Protein AF-A0A1E1LP23-F1 (afdb_monomer_lite)

Radius of gyration: 20.56 Å; chains: 1; bounding box: 42×50×47 Å

Organism: NCBI:txid2792576

Structure (mmCIF, N/CA/C/O backbone):
data_AF-A0A1E1LP23-F1
#
_entry.id   AF-A0A1E1LP23-F1
#
loop_
_atom_site.group_PDB
_atom_site.id
_atom_site.type_symbol
_atom_site.label_atom_id
_atom_site.label_alt_id
_atom_site.label_comp_id
_atom_site.label_asym_id
_atom_site.label_entity_id
_atom_site.label_seq_id
_atom_site.pdbx_PDB_ins_code
_atom_site.Cartn_x
_atom_site.Cartn_y
_atom_site.Cartn_z
_atom_site.occupancy
_atom_site.B_iso_or_equiv
_atom_site.auth_seq_id
_atom_site.auth_comp_id
_atom_site.auth_asym_id
_atom_site.auth_atom_id
_atom_site.pdbx_PDB_model_num
ATOM 1 N N . MET A 1 1 ? 15.300 3.123 4.402 1.00 28.33 1 MET A N 1
ATOM 2 C CA . MET A 1 1 ? 14.691 3.896 5.513 1.00 28.33 1 MET A CA 1
ATOM 3 C C . MET A 1 1 ? 15.445 5.211 5.787 1.00 28.33 1 MET A C 1
ATOM 5 O O . MET A 1 1 ? 15.615 5.580 6.936 1.00 28.33 1 MET A O 1
ATOM 9 N N . ILE A 1 2 ? 15.914 5.925 4.751 1.00 24.44 2 ILE A N 1
ATOM 10 C CA . ILE A 1 2 ? 16.683 7.186 4.905 1.00 24.44 2 ILE A CA 1
ATOM 11 C C . ILE A 1 2 ? 15.986 8.367 4.190 1.00 24.44 2 ILE A C 1
ATOM 13 O O . ILE A 1 2 ? 16.199 9.522 4.535 1.00 24.44 2 ILE A O 1
ATOM 17 N N . LEU A 1 3 ? 15.069 8.105 3.249 1.00 29.06 3 LEU A N 1
ATOM 18 C CA . LEU A 1 3 ? 14.470 9.146 2.398 1.00 29.06 3 LEU A CA 1
ATOM 19 C C . LEU A 1 3 ? 13.234 9.853 2.981 1.00 29.06 3 LEU A C 1
ATOM 21 O O . LEU A 1 3 ? 12.882 10.930 2.508 1.00 29.06 3 LEU A O 1
ATOM 25 N N . LEU A 1 4 ? 12.600 9.308 4.026 1.00 35.47 4 LEU A N 1
ATOM 26 C CA . LEU A 1 4 ? 11.391 9.906 4.618 1.00 35.47 4 LEU A CA 1
ATOM 27 C C . LEU A 1 4 ? 11.679 11.107 5.530 1.00 35.47 4 LEU A C 1
ATOM 29 O O . LEU A 1 4 ? 10.759 11.837 5.891 1.00 35.47 4 LEU A O 1
ATOM 33 N N . GLU A 1 5 ? 12.937 11.350 5.906 1.00 32.62 5 GLU A N 1
ATOM 34 C CA . GLU A 1 5 ? 13.259 12.492 6.764 1.00 32.62 5 GLU A CA 1
ATOM 35 C C . GLU A 1 5 ? 13.318 13.823 6.006 1.00 32.62 5 GLU A C 1
ATOM 37 O O . GLU A 1 5 ? 13.177 14.862 6.648 1.00 32.62 5 GLU A O 1
ATOM 42 N N . LYS A 1 6 ? 13.421 13.834 4.667 1.00 36.19 6 LYS A N 1
ATOM 43 C CA . LYS A 1 6 ? 13.663 15.063 3.879 1.00 36.19 6 LYS A CA 1
ATOM 44 C C . LYS A 1 6 ? 12.614 15.418 2.815 1.00 36.19 6 LYS A C 1
ATOM 46 O O . LYS A 1 6 ? 12.788 16.420 2.134 1.00 36.19 6 LYS A O 1
ATOM 51 N N . SER A 1 7 ? 11.533 14.660 2.665 1.00 37.75 7 SER A N 1
ATOM 52 C CA . SER A 1 7 ? 10.574 14.864 1.566 1.00 37.75 7 SER A CA 1
ATOM 53 C C . SER A 1 7 ? 9.356 15.706 1.989 1.00 37.75 7 SER A C 1
ATOM 55 O O . SER A 1 7 ? 8.692 15.417 2.986 1.00 37.75 7 SER A O 1
ATOM 57 N N . PHE A 1 8 ? 9.073 16.759 1.212 1.00 47.84 8 PHE A N 1
ATOM 58 C CA . PHE A 1 8 ? 7.970 17.736 1.313 1.00 47.84 8 PHE A CA 1
ATOM 59 C C . PHE A 1 8 ? 6.595 17.143 0.940 1.00 47.84 8 PHE A C 1
ATOM 61 O O . PHE A 1 8 ? 5.793 17.757 0.249 1.00 47.84 8 PHE A O 1
ATOM 68 N N . LEU A 1 9 ? 6.338 15.906 1.351 1.00 51.88 9 LEU A N 1
ATOM 69 C CA . LEU A 1 9 ? 5.524 14.957 0.589 1.00 51.88 9 LEU A CA 1
ATOM 70 C C . LEU A 1 9 ? 4.027 15.290 0.437 1.00 51.88 9 LEU A C 1
ATOM 72 O O . LEU A 1 9 ? 3.366 14.625 -0.351 1.00 51.88 9 LEU A O 1
ATOM 76 N N . TYR A 1 10 ? 3.477 16.272 1.161 1.00 53.22 10 TYR A N 1
ATOM 77 C CA . TYR A 1 10 ? 2.016 16.421 1.243 1.00 53.22 10 TYR A CA 1
ATOM 78 C C . TYR A 1 10 ? 1.450 17.828 1.079 1.00 53.22 10 TYR A C 1
ATOM 80 O O . TYR A 1 10 ? 0.277 17.933 0.743 1.00 53.22 10 TYR A O 1
ATOM 88 N N . PHE A 1 11 ? 2.234 18.890 1.267 1.00 56.94 11 PHE A N 1
ATOM 89 C CA . PHE A 1 11 ? 1.707 20.252 1.172 1.00 56.94 11 PHE A CA 1
ATOM 90 C C . PHE A 1 11 ? 2.713 21.159 0.476 1.00 56.94 11 PHE A C 1
ATOM 92 O O . PHE A 1 11 ? 3.811 21.374 0.992 1.00 56.94 11 PHE A O 1
ATOM 99 N N . CYS A 1 12 ? 2.336 21.682 -0.692 1.00 58.44 12 CYS A N 1
ATOM 100 C CA . CYS A 1 12 ? 3.161 22.604 -1.476 1.00 58.44 12 CYS A CA 1
ATOM 101 C C . CYS A 1 12 ? 3.456 23.915 -0.726 1.00 58.44 12 CYS A C 1
ATOM 103 O O . CYS A 1 12 ? 4.483 24.543 -0.970 1.00 58.44 12 CYS A O 1
ATOM 105 N N . ASP A 1 13 ? 2.575 24.297 0.194 1.00 64.56 13 ASP A N 1
ATOM 106 C CA . ASP A 1 13 ? 2.642 25.479 1.055 1.00 64.56 13 ASP A CA 1
ATOM 107 C C . ASP A 1 13 ? 2.872 25.123 2.539 1.00 64.56 13 ASP A C 1
ATOM 109 O O . ASP A 1 13 ? 2.912 25.997 3.399 1.00 64.56 13 ASP A O 1
ATOM 113 N N . GLY A 1 14 ? 3.023 23.837 2.872 1.00 65.62 14 GLY A N 1
ATOM 114 C CA . GLY A 1 14 ? 3.100 23.404 4.266 1.00 65.62 14 GLY A CA 1
ATOM 115 C C . GLY A 1 14 ? 1.773 23.493 5.032 1.00 65.62 14 GLY A C 1
ATOM 116 O O . GLY A 1 14 ? 1.833 23.626 6.249 1.00 65.62 14 GLY A O 1
ATOM 117 N N . ALA A 1 15 ? 0.622 23.377 4.358 1.00 70.62 15 ALA A N 1
ATOM 118 C CA . ALA A 1 15 ? -0.742 23.411 4.901 1.00 70.62 15 ALA A CA 1
ATOM 119 C C . ALA A 1 15 ? -1.157 24.774 5.479 1.00 70.62 15 ALA A C 1
ATOM 121 O O . ALA A 1 15 ? -1.976 24.850 6.400 1.00 70.62 15 ALA A O 1
ATOM 122 N N . GLU A 1 16 ? -0.543 25.852 4.991 1.00 72.88 16 GLU A N 1
ATOM 123 C CA . GLU A 1 16 ? -0.810 27.213 5.450 1.00 72.88 16 GLU A CA 1
ATOM 124 C C . GLU A 1 16 ? -2.227 27.651 5.056 1.00 72.88 16 GLU A C 1
ATOM 126 O O . GLU A 1 16 ? -2.948 28.220 5.882 1.00 72.88 16 GLU A O 1
ATOM 131 N N . GLU A 1 17 ? -2.666 27.321 3.839 1.00 76.56 17 GLU A N 1
ATOM 132 C CA . GLU A 1 17 ? -4.029 27.579 3.372 1.00 76.56 17 GLU A CA 1
ATOM 133 C C . GLU A 1 17 ? -5.071 26.821 4.207 1.00 76.56 17 GLU A C 1
ATOM 135 O O . GLU A 1 17 ? -6.074 27.406 4.635 1.00 76.56 17 GLU A O 1
ATOM 140 N N . GLU A 1 18 ? -4.829 25.544 4.516 1.00 75.06 18 GLU A N 1
ATOM 141 C CA . GLU A 1 18 ? -5.717 24.750 5.363 1.00 75.06 18 GLU A CA 1
ATOM 142 C C . GLU A 1 18 ? -5.750 25.260 6.811 1.00 75.06 18 GLU A C 1
ATOM 144 O O . GLU A 1 18 ? -6.832 25.334 7.405 1.00 75.06 18 GLU A O 1
ATOM 149 N N . GLU A 1 19 ? -4.608 25.659 7.390 1.00 76.19 19 GLU A N 1
ATOM 150 C CA . GLU A 1 19 ? -4.549 26.298 8.716 1.00 76.19 19 GLU A CA 1
ATOM 151 C C . GLU A 1 19 ? -5.361 27.610 8.733 1.00 76.19 19 GLU A C 1
ATOM 153 O O . GLU A 1 19 ? -6.141 27.852 9.666 1.00 76.19 19 GLU A O 1
ATOM 158 N N . ALA A 1 20 ? -5.238 28.438 7.691 1.00 79.44 20 ALA A N 1
ATOM 159 C CA . ALA A 1 20 ? -5.971 29.695 7.560 1.00 79.44 20 ALA A CA 1
ATOM 160 C C . ALA A 1 20 ? -7.487 29.477 7.418 1.00 79.44 20 ALA A C 1
ATOM 162 O O . ALA A 1 20 ? -8.270 30.089 8.152 1.00 79.44 20 ALA A O 1
ATOM 163 N N . ALA A 1 21 ? -7.921 28.569 6.540 1.00 79.50 21 ALA A N 1
ATOM 164 C CA . ALA A 1 21 ? -9.338 28.254 6.338 1.00 79.50 21 ALA A CA 1
ATOM 165 C C . ALA A 1 21 ? -9.994 27.689 7.611 1.00 79.50 21 ALA A C 1
ATOM 167 O O . ALA A 1 21 ? -11.122 28.047 7.970 1.00 79.50 21 ALA A O 1
ATOM 168 N N . THR A 1 22 ? -9.262 26.847 8.341 1.00 79.62 22 THR A N 1
ATOM 169 C CA . THR A 1 22 ? -9.705 26.277 9.618 1.00 79.62 22 THR A CA 1
ATOM 170 C C . THR A 1 22 ? -9.856 27.364 10.691 1.00 79.62 22 THR A C 1
ATOM 172 O O . THR A 1 22 ? -10.827 27.384 11.447 1.00 79.62 22 THR A O 1
ATOM 175 N N . THR A 1 23 ? -8.935 28.332 10.716 1.00 81.69 23 THR A N 1
ATOM 176 C CA . THR A 1 23 ? -8.989 29.477 11.637 1.00 81.69 23 THR A CA 1
ATOM 177 C C . THR A 1 23 ? -10.197 30.376 11.355 1.00 81.69 23 THR A C 1
ATOM 179 O O . THR A 1 23 ? -10.861 30.820 12.290 1.00 81.69 23 THR A O 1
ATOM 182 N N . VAL A 1 24 ? -10.523 30.613 10.079 1.00 86.56 24 VAL A N 1
ATOM 183 C CA . VAL A 1 24 ? -11.685 31.426 9.674 1.00 86.56 24 VAL A CA 1
ATOM 184 C C . VAL A 1 24 ? -13.008 30.731 10.006 1.00 86.56 24 VAL A C 1
ATOM 186 O O . VAL A 1 24 ? -13.945 31.379 10.471 1.00 86.56 24 VAL A O 1
ATOM 189 N N . SER A 1 25 ? -13.095 29.420 9.785 1.00 85.81 25 SER A N 1
ATOM 190 C CA . SER A 1 25 ? -14.323 28.640 10.004 1.00 85.81 25 SER A CA 1
ATOM 191 C C . SER A 1 25 ? -14.575 28.263 11.468 1.00 85.81 25 SER A C 1
ATOM 193 O O . SER A 1 25 ? -15.705 27.933 11.820 1.00 85.81 25 SER A O 1
ATOM 195 N N . SER A 1 26 ? -13.558 28.336 12.338 1.00 85.00 26 SER A N 1
ATOM 196 C CA . SER A 1 26 ? -13.598 27.830 13.724 1.00 85.00 26 SER A CA 1
ATOM 197 C C . SER A 1 26 ? -13.876 26.322 13.846 1.00 85.00 26 SER A C 1
ATOM 199 O O . SER A 1 26 ? -14.168 25.831 14.939 1.00 85.00 26 SER A O 1
ATOM 201 N N . GLU A 1 27 ? -13.776 25.566 12.752 1.00 83.69 27 GLU A N 1
ATOM 202 C CA . GLU A 1 27 ? -13.881 24.108 12.779 1.00 83.69 27 GLU A CA 1
ATOM 203 C C . GLU A 1 27 ? -12.541 23.490 13.207 1.00 83.69 27 GLU A C 1
ATOM 205 O O . GLU A 1 27 ? -11.489 24.033 12.902 1.00 83.69 27 GLU A O 1
ATOM 210 N N . PRO A 1 28 ? -12.503 22.369 13.943 1.00 79.25 28 PRO A N 1
ATOM 211 C CA . PRO A 1 28 ? -11.238 21.721 14.273 1.00 79.25 28 PRO A CA 1
ATOM 212 C C . PRO A 1 28 ? -10.698 20.900 13.091 1.00 79.25 28 PRO A C 1
ATOM 214 O O . PRO A 1 28 ? -11.440 20.145 12.463 1.00 79.25 28 PRO A O 1
ATOM 217 N N . LEU A 1 29 ? -9.374 20.921 12.879 1.00 74.50 29 LEU A N 1
ATOM 218 C CA . LEU A 1 29 ? -8.717 19.968 11.973 1.00 74.50 29 LEU A CA 1
ATOM 219 C C . LEU A 1 29 ? -9.062 18.524 12.361 1.00 74.50 29 LEU A C 1
ATOM 221 O O . LEU A 1 29 ? -8.994 18.148 13.544 1.00 74.50 29 LEU A O 1
ATOM 225 N N . ARG A 1 30 ? -9.362 17.696 11.355 1.00 76.00 30 ARG A N 1
ATOM 226 C CA . ARG A 1 30 ? -9.609 16.266 11.559 1.00 76.00 30 ARG A CA 1
ATOM 227 C C . ARG A 1 30 ? -8.371 15.555 12.097 1.00 76.00 30 ARG A C 1
ATOM 229 O O . ARG A 1 30 ? -7.231 15.938 11.835 1.00 76.00 30 ARG A O 1
ATOM 236 N N . THR A 1 31 ? -8.602 14.481 12.846 1.00 75.81 31 THR A N 1
ATOM 237 C CA . THR A 1 31 ? -7.547 13.706 13.516 1.00 75.81 31 THR A CA 1
ATOM 238 C C . THR A 1 31 ? -6.521 13.133 12.539 1.00 75.81 31 THR A C 1
ATOM 240 O O . THR A 1 31 ? -5.334 13.106 12.859 1.00 75.81 31 THR A O 1
ATOM 243 N N . SER A 1 32 ? -6.960 12.698 11.355 1.00 69.06 32 SER A N 1
ATOM 244 C CA . SER A 1 32 ? -6.076 12.222 10.287 1.00 69.06 32 SER A CA 1
ATOM 245 C C . SER A 1 32 ? -5.133 13.323 9.809 1.00 69.06 32 SER A C 1
ATOM 247 O O . SER A 1 32 ? -3.933 13.097 9.739 1.00 69.06 32 SER A O 1
ATOM 249 N N . PHE A 1 33 ? -5.645 14.533 9.580 1.00 70.31 33 PHE A N 1
ATOM 250 C CA . PHE A 1 33 ? -4.853 15.676 9.125 1.00 70.31 33 PHE A CA 1
ATOM 251 C C . PHE A 1 33 ? -3.812 16.106 10.166 1.00 70.31 33 PHE A C 1
ATOM 253 O O . PHE A 1 33 ? -2.653 16.321 9.840 1.00 70.31 33 PHE A O 1
ATOM 260 N N . LYS A 1 34 ? -4.180 16.099 11.455 1.00 73.75 34 LYS A N 1
ATOM 261 C CA . LYS A 1 34 ? -3.240 16.361 12.563 1.00 73.75 34 LYS A CA 1
ATOM 262 C C . LYS A 1 34 ? -2.087 15.355 12.642 1.00 73.75 34 LYS A C 1
ATOM 264 O O . LYS A 1 34 ? -1.046 15.675 13.210 1.00 73.75 34 LYS A O 1
ATOM 269 N N . ALA A 1 35 ? -2.272 14.138 12.127 1.00 72.62 35 ALA A N 1
ATOM 270 C CA . ALA A 1 35 ? -1.224 13.122 12.103 1.00 72.62 35 ALA A CA 1
ATOM 271 C C . ALA A 1 35 ? -0.156 13.382 11.027 1.00 72.62 35 ALA A C 1
ATOM 273 O O . ALA A 1 35 ? 0.931 12.810 11.111 1.00 72.62 35 ALA A O 1
ATOM 274 N N . TYR A 1 36 ? -0.442 14.264 10.065 1.00 67.62 36 TYR A N 1
ATOM 275 C CA . TYR A 1 36 ? 0.507 14.769 9.078 1.00 67.62 36 TYR A CA 1
ATOM 276 C C . TYR A 1 36 ? 0.890 16.199 9.470 1.00 67.62 36 TYR A C 1
ATOM 278 O O . TYR A 1 36 ? 0.324 17.149 8.932 1.00 67.62 36 TYR A O 1
ATOM 286 N N . PRO A 1 37 ? 1.795 16.389 10.452 1.00 57.22 37 PRO A N 1
ATOM 287 C CA . PRO A 1 37 ? 2.122 17.725 10.909 1.00 57.22 37 PRO A CA 1
ATOM 288 C C . PRO A 1 37 ? 2.671 18.551 9.737 1.00 57.22 37 PRO A C 1
ATOM 290 O O . PRO A 1 37 ? 3.580 18.079 9.041 1.00 57.22 37 PRO A O 1
ATOM 293 N N . PRO A 1 38 ? 2.164 19.775 9.530 1.00 55.59 38 PRO A N 1
ATOM 294 C CA . PRO A 1 38 ? 2.735 20.686 8.557 1.00 55.59 38 PRO A CA 1
ATOM 295 C C . PRO A 1 38 ? 4.203 20.931 8.900 1.00 55.59 38 PRO A C 1
ATOM 297 O O . PRO A 1 38 ? 4.551 21.370 10.002 1.00 55.59 38 PRO A O 1
ATOM 300 N N . ARG A 1 39 ? 5.109 20.605 7.975 1.00 52.94 39 ARG A N 1
ATOM 301 C CA . ARG A 1 39 ? 6.528 20.920 8.151 1.00 52.94 39 ARG A CA 1
ATOM 302 C C . ARG A 1 39 ? 6.736 22.393 7.813 1.00 52.94 39 ARG A C 1
ATOM 304 O O . ARG A 1 39 ? 6.979 22.736 6.667 1.00 52.94 39 ARG A O 1
ATOM 311 N N . LYS A 1 40 ? 6.727 23.249 8.841 1.00 50.25 40 LYS A N 1
ATOM 312 C CA . LYS A 1 40 ? 7.073 24.686 8.752 1.00 50.25 40 LYS A CA 1
ATOM 313 C C . LYS A 1 40 ? 8.551 24.968 8.419 1.00 50.25 40 LYS A C 1
ATOM 315 O O . LYS A 1 40 ? 8.983 26.114 8.477 1.00 50.25 40 LYS A O 1
ATOM 320 N N . SER A 1 41 ? 9.362 23.954 8.106 1.00 48.28 41 SER A N 1
ATOM 321 C CA . SER A 1 41 ? 10.789 24.131 7.819 1.00 48.28 41 SER A CA 1
ATOM 322 C C . SER A 1 41 ? 11.060 24.107 6.313 1.00 48.28 41 SER A C 1
ATOM 324 O O . SER A 1 41 ? 10.986 23.048 5.691 1.00 48.28 41 SER A O 1
ATOM 326 N N . ASN A 1 42 ? 11.452 25.277 5.801 1.00 45.41 42 ASN A N 1
ATOM 327 C CA . ASN A 1 42 ? 11.846 25.626 4.430 1.00 45.41 42 ASN A CA 1
ATOM 328 C C . ASN A 1 42 ? 10.697 25.921 3.452 1.00 45.41 42 ASN A C 1
ATOM 330 O O . ASN A 1 42 ? 10.598 25.324 2.385 1.00 45.41 42 ASN A O 1
ATOM 334 N N . THR A 1 43 ? 9.928 26.968 3.756 1.00 45.44 43 THR A N 1
ATOM 335 C CA . THR A 1 43 ? 9.084 27.743 2.819 1.00 45.44 43 THR A CA 1
ATOM 336 C C . THR A 1 43 ? 9.874 28.462 1.708 1.00 45.44 43 THR A C 1
ATOM 338 O O . THR A 1 43 ? 9.393 29.425 1.120 1.00 45.44 43 THR A O 1
ATOM 341 N N . SER A 1 44 ? 11.097 28.035 1.380 1.00 44.12 44 SER A N 1
ATOM 342 C CA . SER A 1 44 ? 11.901 28.696 0.346 1.00 44.12 44 SER A CA 1
ATOM 343 C C . SER A 1 44 ? 11.470 28.360 -1.084 1.00 44.12 44 SER A C 1
ATOM 345 O O . SER A 1 44 ? 11.907 29.052 -1.992 1.00 44.12 44 SER A O 1
ATOM 347 N N . ASN A 1 45 ? 10.598 27.364 -1.290 1.00 45.72 45 ASN A N 1
ATOM 348 C CA . ASN A 1 45 ? 10.077 26.988 -2.608 1.00 45.72 45 ASN A CA 1
ATOM 349 C C . ASN A 1 45 ? 8.557 26.752 -2.562 1.00 45.72 45 ASN A C 1
ATOM 351 O O . ASN A 1 45 ? 8.095 25.673 -2.928 1.00 45.72 45 ASN A O 1
ATOM 355 N N . ILE A 1 46 ? 7.763 27.736 -2.119 1.00 45.41 46 ILE A N 1
ATOM 356 C CA . ILE A 1 46 ? 6.347 27.746 -2.520 1.00 45.41 46 ILE A CA 1
ATOM 357 C C . ILE A 1 46 ? 6.367 27.765 -4.049 1.00 45.41 46 ILE A C 1
ATOM 359 O O . ILE A 1 46 ? 6.858 28.726 -4.647 1.00 45.41 46 ILE A O 1
ATOM 363 N N . ILE A 1 47 ? 5.904 26.685 -4.681 1.00 47.59 47 ILE A N 1
ATOM 364 C CA . ILE A 1 47 ? 5.739 26.637 -6.132 1.00 47.59 47 ILE A CA 1
ATOM 365 C C . ILE A 1 47 ? 4.619 27.626 -6.451 1.00 47.59 47 ILE A C 1
ATOM 367 O O . ILE A 1 47 ? 3.439 27.287 -6.426 1.00 47.59 47 ILE A O 1
ATOM 371 N N . GLN A 1 48 ? 4.981 28.883 -6.699 1.00 45.94 48 GLN A N 1
ATOM 372 C CA . GLN A 1 48 ? 4.057 29.838 -7.283 1.00 45.94 48 GLN A CA 1
ATOM 373 C C . GLN A 1 48 ? 3.774 29.350 -8.699 1.00 45.94 48 GLN A C 1
ATOM 375 O O . GLN A 1 48 ? 4.636 29.437 -9.573 1.00 45.94 48 GLN A O 1
ATOM 380 N N . PHE A 1 49 ? 2.580 28.803 -8.922 1.00 45.50 49 PHE A N 1
ATOM 381 C CA . PHE A 1 49 ? 2.103 28.554 -10.274 1.00 45.50 49 PHE A CA 1
ATOM 382 C C . PHE A 1 49 ? 2.061 29.903 -11.002 1.00 45.50 49 PHE A C 1
ATOM 384 O O . PHE A 1 49 ? 1.316 30.794 -10.577 1.00 45.50 49 PHE A O 1
ATOM 391 N N . PRO A 1 50 ? 2.859 30.110 -12.065 1.00 43.91 50 PRO A N 1
ATOM 392 C CA . PRO A 1 50 ? 2.744 31.333 -12.834 1.00 43.91 50 PRO A CA 1
ATOM 393 C C . PRO A 1 50 ? 1.339 31.387 -13.460 1.00 43.91 50 PRO A C 1
ATOM 395 O O . PRO A 1 50 ? 0.810 30.350 -13.874 1.00 43.91 50 PRO A O 1
ATOM 398 N N . PRO A 1 51 ? 0.707 32.571 -13.543 1.00 46.94 51 PRO A N 1
ATOM 399 C CA . PRO A 1 51 ? -0.559 32.717 -14.251 1.00 46.94 51 PRO A CA 1
ATOM 400 C C . PRO A 1 51 ? -0.400 32.227 -15.699 1.00 46.94 51 PRO A C 1
ATOM 402 O O . PRO A 1 51 ? 0.619 32.506 -16.331 1.00 46.94 51 PRO A O 1
ATOM 405 N N . LEU A 1 52 ? -1.395 31.459 -16.170 1.00 45.81 52 LEU A N 1
ATOM 406 C CA . LEU A 1 52 ? -1.505 30.806 -17.487 1.00 45.81 52 LEU A CA 1
ATOM 407 C C . LEU A 1 52 ? -0.464 31.260 -18.531 1.00 45.81 52 LEU A C 1
ATOM 409 O O . LEU A 1 52 ? -0.603 32.327 -19.127 1.00 45.81 52 LEU A O 1
ATOM 413 N N . GLY A 1 53 ? 0.536 30.414 -18.802 1.00 49.12 53 GLY A N 1
ATOM 414 C CA . GLY A 1 53 ? 1.442 30.592 -19.947 1.00 49.12 53 GLY A CA 1
ATOM 415 C C . GLY A 1 53 ? 2.900 30.193 -19.720 1.00 49.12 53 GLY A C 1
ATOM 416 O O . GLY A 1 53 ? 3.623 29.996 -20.692 1.00 49.12 53 GLY A O 1
ATOM 417 N N . GLY A 1 54 ? 3.340 30.033 -18.472 1.00 42.38 54 GLY A N 1
ATOM 418 C CA . GLY A 1 54 ? 4.632 29.423 -18.159 1.00 42.38 54 GLY A CA 1
ATOM 419 C C . GLY A 1 54 ? 4.430 27.966 -17.773 1.00 42.38 54 GLY A C 1
ATOM 420 O O . GLY A 1 54 ? 3.732 27.704 -16.800 1.00 42.38 54 GLY A O 1
ATOM 421 N N . LEU A 1 55 ? 5.030 27.019 -18.498 1.00 40.62 55 LEU A N 1
ATOM 422 C CA . LEU A 1 55 ? 5.283 25.700 -17.917 1.00 40.62 55 LEU A CA 1
ATOM 423 C C . LEU A 1 55 ? 6.209 25.956 -16.728 1.00 40.62 55 LEU A C 1
ATOM 425 O O . LEU A 1 55 ? 7.312 26.469 -16.946 1.00 40.62 55 LEU A O 1
ATOM 429 N N . PRO A 1 56 ? 5.793 25.699 -15.479 1.00 45.31 56 PRO A N 1
ATOM 430 C CA . PRO A 1 56 ? 6.756 25.749 -14.409 1.00 45.31 56 PRO A CA 1
ATOM 431 C C . PRO A 1 56 ? 7.771 24.649 -14.730 1.00 45.31 56 PRO A C 1
ATOM 433 O O . PRO A 1 56 ? 7.410 23.478 -14.851 1.00 45.31 56 PRO A O 1
ATOM 436 N N . ASN A 1 57 ? 9.038 25.032 -14.899 1.00 40.06 57 ASN A N 1
ATOM 437 C CA . ASN A 1 57 ? 10.150 24.107 -14.731 1.00 40.06 57 ASN A CA 1
ATOM 438 C C . ASN A 1 57 ? 10.151 23.731 -13.247 1.00 40.06 57 ASN A C 1
ATOM 440 O O . ASN A 1 57 ? 10.967 24.213 -12.465 1.00 40.06 57 ASN A O 1
ATOM 444 N N . VAL A 1 58 ? 9.160 22.939 -12.836 1.00 43.72 58 VAL A N 1
ATOM 445 C CA . VAL A 1 58 ? 9.225 22.200 -11.593 1.00 43.72 58 VAL A CA 1
ATOM 446 C C . VAL A 1 58 ? 10.259 21.135 -11.892 1.00 43.72 58 VAL A C 1
ATOM 448 O O . VAL A 1 58 ? 9.943 20.044 -12.356 1.00 43.72 58 VAL A O 1
ATOM 451 N N . GLU A 1 59 ? 11.525 21.475 -11.674 1.00 41.12 59 GLU A N 1
ATOM 452 C CA . GLU A 1 59 ? 12.447 20.469 -11.186 1.00 41.12 59 GLU A CA 1
ATOM 453 C C . GLU A 1 59 ? 11.788 19.951 -9.909 1.00 41.12 59 GLU A C 1
ATOM 455 O O . GLU A 1 59 ? 11.850 20.577 -8.848 1.00 41.12 59 GLU A O 1
ATOM 460 N N . THR A 1 60 ? 11.027 18.860 -10.029 1.00 42.59 60 THR A N 1
ATOM 461 C CA . THR A 1 60 ? 10.645 18.062 -8.877 1.00 42.59 60 THR A CA 1
ATOM 462 C C . THR A 1 60 ? 11.955 17.802 -8.160 1.00 42.59 60 THR A C 1
ATOM 464 O O . THR A 1 60 ? 12.826 17.120 -8.678 1.00 42.59 60 THR A O 1
ATOM 467 N N . SER A 1 61 ? 12.137 18.434 -7.004 1.00 39.75 61 SER A N 1
ATOM 468 C CA . SER A 1 61 ? 13.356 18.319 -6.191 1.00 39.75 61 SER A CA 1
ATOM 469 C C . SER A 1 61 ? 13.631 16.886 -5.719 1.00 39.75 61 SER A C 1
ATOM 471 O O . SER A 1 61 ? 14.678 16.610 -5.138 1.00 39.75 61 SER A O 1
ATOM 473 N N . ALA A 1 62 ? 12.709 15.959 -5.983 1.00 46.06 62 ALA A N 1
ATOM 474 C CA . ALA A 1 62 ? 13.057 14.569 -6.174 1.00 46.06 62 ALA A CA 1
ATOM 475 C C . ALA A 1 62 ? 13.769 14.448 -7.527 1.00 46.06 62 ALA A C 1
ATOM 477 O O . ALA A 1 62 ? 13.111 14.303 -8.560 1.00 46.06 62 ALA A O 1
ATOM 478 N N . GLU A 1 63 ? 15.110 14.491 -7.520 1.00 46.53 63 GLU A N 1
ATOM 479 C CA . GLU A 1 63 ? 15.869 13.816 -8.578 1.00 46.53 63 GLU A CA 1
ATOM 480 C C . GLU A 1 63 ? 15.141 12.495 -8.856 1.00 46.53 63 GLU A C 1
ATOM 482 O O . GLU A 1 63 ? 14.840 11.790 -7.881 1.00 46.53 63 GLU A O 1
ATOM 487 N N . PRO A 1 64 ? 14.740 12.215 -10.113 1.00 50.72 64 PRO A N 1
ATOM 488 C CA . PRO A 1 64 ? 13.927 11.048 -10.416 1.00 50.72 64 PRO A CA 1
ATOM 489 C C . PRO A 1 64 ? 14.608 9.867 -9.751 1.00 50.72 64 PRO A C 1
ATOM 491 O O . PRO A 1 64 ? 15.792 9.643 -10.015 1.00 50.72 64 PRO A O 1
ATOM 494 N N . ILE A 1 65 ? 13.908 9.208 -8.817 1.00 55.28 65 ILE A N 1
ATOM 495 C CA . ILE A 1 65 ? 14.482 8.086 -8.080 1.00 55.28 65 ILE A CA 1
ATOM 496 C C . ILE A 1 65 ? 15.157 7.198 -9.108 1.00 55.28 65 ILE A C 1
ATOM 498 O O . ILE A 1 65 ? 14.543 6.833 -10.116 1.00 55.28 65 ILE A O 1
ATOM 502 N N . ASN A 1 66 ? 16.464 7.024 -8.897 1.00 60.97 66 ASN A N 1
ATOM 503 C CA . ASN A 1 66 ? 17.371 6.645 -9.955 1.00 60.97 66 ASN A CA 1
ATOM 504 C C . ASN A 1 66 ? 16.847 5.370 -10.623 1.00 60.97 66 ASN A C 1
ATOM 506 O O . ASN A 1 66 ? 16.766 4.317 -9.992 1.00 60.97 66 ASN A O 1
ATOM 510 N N . ASN A 1 67 ? 16.474 5.482 -11.898 1.00 71.12 67 ASN A N 1
ATOM 511 C CA . ASN A 1 67 ? 16.017 4.353 -12.701 1.00 71.12 67 ASN A CA 1
ATOM 512 C C . ASN A 1 67 ? 17.084 3.245 -12.786 1.00 71.12 67 ASN A C 1
ATOM 514 O O . ASN A 1 67 ? 16.754 2.115 -13.143 1.00 71.12 67 ASN A O 1
ATOM 518 N N . ASP A 1 68 ? 18.334 3.543 -12.422 1.00 79.50 68 ASP A N 1
ATOM 519 C CA . ASP A 1 68 ? 19.399 2.557 -12.275 1.00 79.50 68 ASP A CA 1
ATOM 520 C C . ASP A 1 68 ? 19.079 1.490 -11.225 1.00 79.50 68 ASP A C 1
ATOM 522 O O . ASP A 1 68 ? 19.502 0.355 -11.406 1.00 79.50 68 ASP A O 1
ATOM 526 N N . ILE A 1 69 ? 18.271 1.784 -10.196 1.00 84.12 69 ILE A N 1
ATOM 527 C CA . ILE A 1 69 ? 17.872 0.781 -9.189 1.00 84.12 69 ILE A CA 1
ATOM 528 C C . ILE A 1 69 ? 17.161 -0.403 -9.855 1.00 84.12 69 ILE A C 1
ATOM 530 O O . ILE A 1 69 ? 17.341 -1.544 -9.440 1.00 84.12 69 ILE A O 1
ATOM 534 N N . TRP A 1 70 ? 16.384 -0.158 -10.915 1.00 88.56 70 TRP A N 1
ATOM 535 C CA . TRP A 1 70 ? 15.793 -1.240 -11.699 1.00 88.56 70 TRP A CA 1
ATOM 536 C C . TRP A 1 70 ? 16.881 -2.020 -12.426 1.00 88.56 70 TRP A C 1
ATOM 538 O O . TRP A 1 70 ? 16.920 -3.239 -12.324 1.00 88.56 70 TRP A O 1
ATOM 548 N N . ASN A 1 71 ? 17.811 -1.335 -13.090 1.00 89.62 71 ASN A N 1
ATOM 549 C CA . ASN A 1 71 ? 18.909 -1.976 -13.813 1.00 89.62 71 ASN A CA 1
ATOM 550 C C . ASN A 1 71 ? 19.810 -2.823 -12.884 1.00 89.62 71 ASN A C 1
ATOM 552 O O . ASN A 1 71 ? 20.309 -3.861 -13.306 1.00 89.62 71 ASN A O 1
ATOM 556 N N . GLU A 1 72 ? 19.966 -2.444 -11.611 1.00 90.00 72 GLU A N 1
ATOM 557 C CA . GLU A 1 72 ? 20.681 -3.231 -10.591 1.00 90.00 72 GLU A CA 1
ATOM 558 C C . GLU A 1 72 ? 20.020 -4.586 -10.290 1.00 90.00 72 GLU A C 1
ATOM 560 O O . GLU A 1 72 ? 20.680 -5.493 -9.783 1.00 90.00 72 GLU A O 1
ATOM 565 N N . THR A 1 73 ? 18.733 -4.751 -10.611 1.00 90.06 73 THR A N 1
ATOM 566 C CA . THR A 1 73 ? 18.028 -6.034 -10.454 1.00 90.06 73 THR A CA 1
ATOM 567 C C . THR A 1 73 ? 18.320 -7.035 -11.571 1.00 90.06 73 THR A C 1
ATOM 569 O O . THR A 1 73 ? 17.922 -8.194 -11.459 1.00 90.06 73 THR A O 1
ATOM 572 N N . ALA A 1 74 ? 19.012 -6.613 -12.634 1.00 91.75 74 ALA A N 1
ATOM 573 C CA . ALA A 1 74 ? 19.367 -7.478 -13.749 1.00 91.75 74 ALA A CA 1
ATOM 574 C C . ALA A 1 74 ? 20.225 -8.664 -13.294 1.00 91.75 74 ALA A C 1
ATOM 576 O O . ALA A 1 74 ? 21.178 -8.513 -12.527 1.00 91.75 74 ALA A O 1
ATOM 577 N N . THR A 1 75 ? 19.938 -9.855 -13.815 1.00 92.94 75 THR A N 1
ATOM 578 C CA . THR A 1 75 ? 20.722 -11.056 -13.480 1.00 92.94 75 THR A CA 1
ATOM 579 C C . THR A 1 75 ? 21.921 -11.254 -14.399 1.00 92.94 75 THR A C 1
ATOM 581 O O . THR A 1 75 ? 22.863 -11.966 -14.052 1.00 92.94 75 THR A O 1
ATOM 584 N N . SER A 1 76 ? 21.865 -10.687 -15.602 1.00 90.50 76 SER A N 1
ATOM 585 C CA . SER A 1 76 ? 22.890 -10.828 -16.632 1.00 90.50 76 SER A CA 1
ATOM 586 C C . SER A 1 76 ? 22.954 -9.587 -17.515 1.00 90.50 76 SER A C 1
ATOM 588 O O . SER A 1 76 ? 22.050 -8.753 -17.527 1.00 90.50 76 SER A O 1
ATOM 590 N N . VAL A 1 77 ? 24.060 -9.472 -18.246 1.00 90.19 77 VAL A N 1
ATOM 591 C CA . VAL A 1 77 ? 24.237 -8.494 -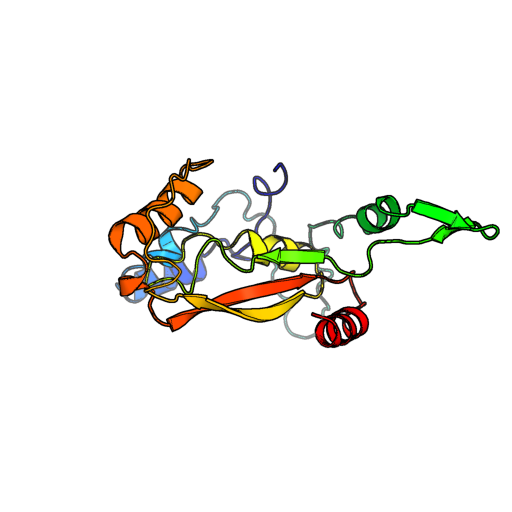19.318 1.00 90.19 77 VAL A CA 1
ATOM 592 C C . VAL A 1 77 ? 24.391 -9.281 -20.612 1.00 90.19 77 VAL A C 1
ATOM 594 O O . VAL A 1 77 ? 25.262 -10.151 -20.708 1.00 90.19 77 VAL A O 1
ATOM 597 N N . GLY A 1 78 ? 23.523 -8.999 -21.577 1.00 88.19 78 GLY A N 1
ATOM 598 C CA . GLY A 1 78 ? 23.504 -9.646 -22.878 1.00 88.19 78 GLY A CA 1
ATOM 599 C C . GLY A 1 78 ? 24.736 -9.305 -23.714 1.00 88.19 78 GLY A C 1
ATOM 600 O O . GLY A 1 78 ? 25.509 -8.390 -23.423 1.00 88.19 78 GLY A O 1
ATOM 601 N N . SER A 1 79 ? 24.925 -10.024 -24.821 1.00 86.38 79 SER A N 1
ATOM 602 C C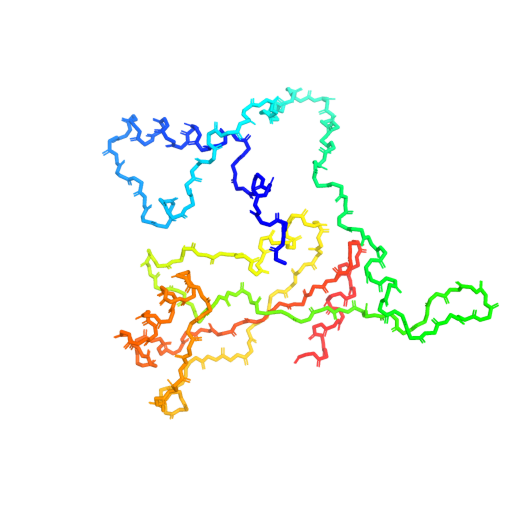A . SER A 1 79 ? 26.075 -9.829 -25.720 1.00 86.38 79 SER A CA 1
ATOM 603 C C . SER A 1 79 ? 26.151 -8.437 -26.362 1.00 86.38 79 SER A C 1
ATOM 605 O O . SER A 1 79 ? 27.201 -8.051 -26.871 1.00 86.38 79 SER A O 1
ATOM 607 N N . ASN A 1 80 ? 25.041 -7.700 -26.373 1.00 88.62 80 ASN A N 1
ATOM 608 C CA . ASN A 1 80 ? 24.928 -6.333 -26.881 1.00 88.62 80 ASN A CA 1
ATOM 609 C C . ASN A 1 80 ? 25.146 -5.257 -25.797 1.00 88.62 80 ASN A C 1
ATOM 611 O O . ASN A 1 80 ? 25.152 -4.076 -26.130 1.00 88.62 80 ASN A O 1
ATOM 615 N N . GLY A 1 81 ? 25.361 -5.654 -24.538 1.00 85.88 81 GLY A N 1
ATOM 616 C CA . GLY A 1 81 ? 25.527 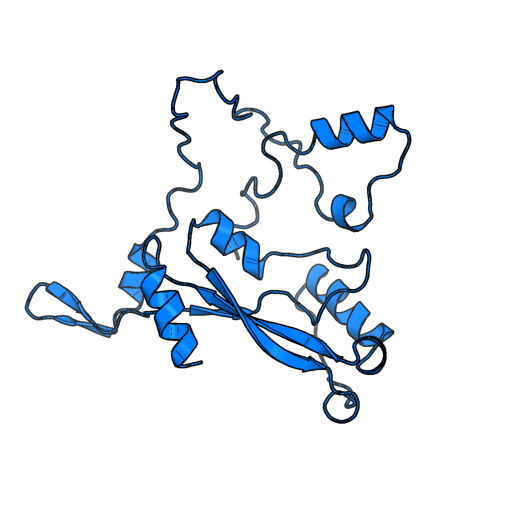-4.741 -23.407 1.00 85.88 81 GLY A CA 1
ATOM 617 C C . GLY A 1 81 ? 24.226 -4.357 -22.698 1.00 85.88 81 GLY A C 1
ATOM 618 O O . GLY A 1 81 ? 24.295 -3.606 -21.727 1.00 85.88 81 GLY A O 1
ATOM 619 N N . ASP A 1 82 ? 23.073 -4.871 -23.136 1.00 88.19 82 ASP A N 1
ATOM 620 C CA . ASP A 1 82 ? 21.793 -4.614 -22.474 1.00 88.19 82 ASP A CA 1
ATOM 621 C C . ASP A 1 82 ? 21.629 -5.488 -21.226 1.00 88.19 82 ASP A C 1
ATOM 623 O O . ASP A 1 82 ? 22.080 -6.634 -21.171 1.00 88.19 82 ASP A O 1
ATOM 627 N N . PHE A 1 83 ? 20.960 -4.947 -20.212 1.00 89.00 83 PHE A N 1
ATOM 628 C CA . PHE A 1 83 ? 20.598 -5.683 -19.006 1.00 89.00 83 PHE A CA 1
ATOM 629 C C . PHE A 1 83 ? 19.466 -6.682 -19.291 1.00 89.00 83 PHE A C 1
ATOM 631 O O . PHE A 1 83 ? 18.465 -6.341 -19.919 1.00 89.00 83 PHE A O 1
ATOM 638 N N . GLU A 1 84 ? 19.600 -7.904 -18.784 1.00 90.94 84 GLU A N 1
ATOM 639 C CA . GLU A 1 84 ? 18.632 -8.990 -18.951 1.00 90.94 84 GLU A CA 1
ATOM 640 C C . GLU A 1 84 ? 18.016 -9.409 -17.605 1.00 90.94 84 GLU A C 1
ATOM 642 O O . GLU A 1 84 ? 18.658 -9.328 -16.553 1.00 90.94 84 GLU A O 1
ATOM 647 N N . ASN A 1 85 ? 16.771 -9.901 -17.652 1.00 89.81 85 ASN A N 1
ATOM 648 C CA . ASN A 1 85 ? 15.971 -10.325 -16.489 1.00 89.81 85 ASN A CA 1
ATOM 649 C C . ASN A 1 85 ? 15.892 -9.258 -15.386 1.00 89.81 85 ASN A C 1
ATOM 651 O O . ASN A 1 85 ? 16.033 -9.547 -14.199 1.00 89.81 85 ASN A O 1
ATOM 655 N N . ILE A 1 86 ? 15.693 -8.013 -15.806 1.00 93.06 86 ILE A N 1
ATOM 656 C CA . ILE A 1 86 ? 15.346 -6.900 -14.926 1.00 93.06 86 ILE A CA 1
ATOM 657 C C . ILE A 1 86 ? 13.959 -7.174 -14.336 1.00 93.06 86 ILE A C 1
ATOM 659 O O . ILE A 1 86 ? 13.097 -7.715 -15.025 1.00 93.06 86 ILE A O 1
ATOM 663 N N . VAL A 1 87 ? 13.722 -6.781 -13.084 1.00 92.12 87 VAL A N 1
ATOM 664 C CA . VAL A 1 87 ? 12.375 -6.796 -12.495 1.00 92.12 87 VAL A CA 1
ATOM 665 C C . VAL A 1 87 ? 11.412 -5.997 -13.380 1.00 92.12 87 VAL A C 1
ATOM 667 O O . VAL A 1 87 ? 11.638 -4.817 -13.630 1.00 92.12 87 VAL A O 1
ATOM 670 N N . ASP A 1 88 ? 10.326 -6.628 -13.831 1.00 91.94 88 ASP A N 1
ATOM 671 C CA . ASP A 1 88 ? 9.301 -5.963 -14.648 1.00 91.94 88 ASP A CA 1
ATOM 672 C C . ASP A 1 88 ? 8.329 -5.131 -13.797 1.00 91.94 88 ASP A C 1
ATOM 674 O O . ASP A 1 88 ? 7.949 -4.025 -14.173 1.00 91.94 88 ASP A O 1
ATOM 678 N N . VAL A 1 89 ? 7.919 -5.665 -12.642 1.00 93.75 89 VAL A N 1
ATOM 679 C CA . VAL A 1 89 ? 6.976 -5.029 -11.711 1.00 93.75 89 VAL A CA 1
ATOM 680 C C . VAL A 1 89 ? 7.310 -5.383 -10.264 1.00 93.75 89 VAL A C 1
ATOM 682 O O . VAL A 1 89 ? 7.773 -6.485 -9.966 1.00 93.75 89 VAL A O 1
ATOM 685 N N . MET A 1 90 ? 7.034 -4.465 -9.338 1.00 93.56 90 MET A N 1
ATOM 686 C CA . MET A 1 90 ? 7.150 -4.702 -7.897 1.00 93.56 90 MET A CA 1
ATOM 687 C C . MET A 1 90 ? 5.772 -4.881 -7.262 1.00 93.56 90 MET A C 1
ATOM 689 O O . MET A 1 90 ? 4.858 -4.105 -7.527 1.00 93.56 90 MET A O 1
ATOM 693 N N . LEU A 1 91 ? 5.643 -5.857 -6.364 1.00 94.38 91 LEU A N 1
ATOM 694 C CA . LEU A 1 91 ? 4.449 -6.058 -5.544 1.00 94.38 91 LEU A CA 1
ATOM 695 C C . LEU A 1 91 ? 4.662 -5.447 -4.154 1.00 94.38 91 LEU A C 1
ATOM 697 O O . LEU A 1 91 ? 5.639 -5.762 -3.473 1.00 94.38 91 LEU A O 1
ATOM 701 N N . SER A 1 92 ? 3.738 -4.597 -3.710 1.00 94.38 92 SER A N 1
ATOM 702 C CA . SER A 1 92 ? 3.799 -3.941 -2.398 1.00 94.38 92 SER A CA 1
ATOM 703 C C . SER A 1 92 ? 2.412 -3.877 -1.751 1.00 94.38 92 SER A C 1
ATOM 705 O O . SER A 1 92 ? 1.412 -3.757 -2.457 1.00 94.38 92 SER A O 1
ATOM 707 N N . PRO A 1 93 ? 2.299 -3.883 -0.410 1.00 93.88 93 PRO A N 1
ATOM 708 C CA . PRO A 1 93 ? 1.058 -3.497 0.259 1.00 93.88 93 PRO A CA 1
ATOM 709 C C . PRO A 1 93 ? 0.641 -2.072 -0.125 1.00 93.88 93 PRO A C 1
ATOM 711 O O . PRO A 1 93 ? 1.501 -1.239 -0.416 1.00 93.88 93 PRO A O 1
ATOM 714 N N . VAL A 1 94 ? -0.661 -1.770 -0.099 1.00 93.19 94 VAL A N 1
ATOM 715 C CA . VAL A 1 94 ? -1.179 -0.396 -0.296 1.00 93.19 94 VAL A CA 1
ATOM 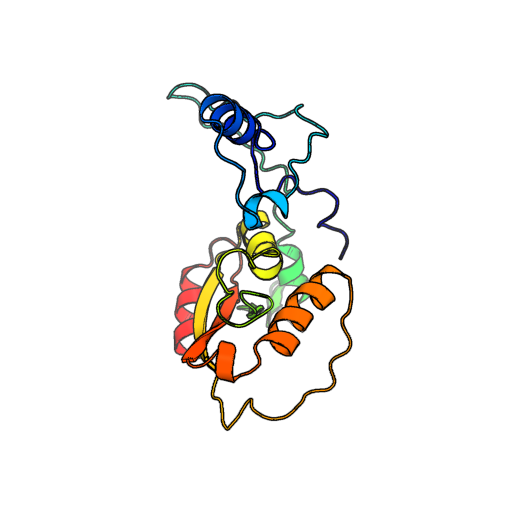716 C C . VAL A 1 94 ? -1.139 0.407 0.998 1.00 93.19 94 VAL A C 1
ATOM 718 O O . VAL A 1 94 ? -0.746 1.570 1.020 1.00 93.19 94 VAL A O 1
ATOM 721 N N . GLY A 1 95 ? -1.530 -0.238 2.093 1.00 90.88 95 GLY A N 1
ATOM 722 C CA . GLY A 1 95 ? -1.619 0.354 3.416 1.00 90.88 95 GLY A CA 1
ATOM 723 C C . GLY A 1 95 ? -1.108 -0.604 4.491 1.00 90.88 95 GLY A C 1
ATOM 724 O O . GLY A 1 95 ? -0.796 -1.759 4.203 1.00 90.88 95 GLY A O 1
ATOM 725 N N . PRO A 1 96 ? -0.981 -0.122 5.735 1.00 90.25 96 PRO A N 1
ATOM 726 C CA . PRO A 1 96 ? -0.476 -0.920 6.848 1.00 90.25 96 PRO A CA 1
ATOM 727 C C . PRO A 1 96 ? -1.536 -1.867 7.437 1.00 90.25 96 PRO A C 1
ATOM 729 O O . PRO A 1 96 ? -1.211 -2.677 8.298 1.00 90.25 96 PRO A O 1
ATOM 732 N N . SER A 1 97 ? -2.798 -1.743 7.019 1.00 89.12 97 SER A N 1
ATOM 733 C CA . SER A 1 97 ? -3.935 -2.510 7.526 1.00 89.12 97 SER A CA 1
ATOM 734 C C . SER A 1 97 ? -4.989 -2.723 6.435 1.00 89.12 97 SER A C 1
ATOM 736 O O . SER A 1 97 ? -4.932 -2.080 5.384 1.00 89.12 97 SER A O 1
ATOM 738 N N . ALA A 1 98 ? -6.001 -3.542 6.743 1.00 91.56 98 ALA A N 1
ATOM 739 C CA . ALA A 1 98 ? -7.299 -3.509 6.067 1.00 91.56 98 ALA A CA 1
ATOM 740 C C . ALA A 1 98 ? -7.911 -2.095 6.098 1.00 91.56 98 ALA A C 1
ATOM 742 O O . ALA A 1 98 ? -7.412 -1.215 6.816 1.00 91.56 98 ALA A O 1
ATOM 743 N N . ALA A 1 99 ? -9.003 -1.887 5.350 1.00 90.06 99 ALA A N 1
ATOM 744 C CA . ALA A 1 99 ? -9.677 -0.591 5.233 1.00 90.06 99 ALA A CA 1
ATOM 745 C C . ALA A 1 99 ? -9.762 0.144 6.595 1.00 90.06 99 ALA A C 1
ATOM 747 O O . ALA A 1 99 ? -10.406 -0.351 7.530 1.00 90.06 99 ALA A O 1
ATOM 748 N N . PRO A 1 100 ? -9.072 1.293 6.751 1.00 88.31 100 PRO A N 1
ATOM 749 C CA . PRO A 1 100 ? -8.942 1.944 8.044 1.00 88.31 100 PRO A CA 1
ATOM 750 C C . PRO A 1 100 ? -10.294 2.475 8.510 1.00 88.31 100 PRO A C 1
ATOM 752 O O . PRO A 1 100 ? -11.126 2.923 7.719 1.00 88.31 100 PRO A O 1
ATOM 755 N N . LYS A 1 101 ? -10.502 2.469 9.826 1.00 89.62 101 LYS A N 1
ATOM 756 C CA . LYS A 1 101 ? -11.681 3.098 10.410 1.00 89.62 101 LYS A CA 1
ATOM 757 C C . LYS A 1 101 ? -11.589 4.617 10.270 1.00 89.62 101 LYS A C 1
ATOM 759 O O . LYS A 1 101 ? -10.515 5.195 10.087 1.00 89.62 101 LYS A O 1
ATOM 764 N N . ILE A 1 102 ? -12.748 5.263 10.369 1.00 89.31 102 ILE A N 1
ATOM 765 C CA . ILE A 1 102 ? -12.853 6.722 10.317 1.00 89.31 102 ILE A CA 1
ATOM 766 C C . ILE A 1 102 ? -11.871 7.334 11.324 1.00 89.31 102 ILE A C 1
ATOM 768 O O . ILE A 1 102 ? -11.796 6.893 12.470 1.00 89.31 102 ILE A O 1
ATOM 772 N N . ASP A 1 103 ? -11.113 8.333 10.870 1.00 87.25 103 ASP A N 1
ATOM 773 C CA . ASP A 1 103 ? -10.128 9.077 11.662 1.00 87.25 103 ASP A CA 1
ATOM 774 C C . ASP A 1 103 ? -8.947 8.255 12.223 1.00 87.25 103 ASP A C 1
ATOM 776 O O . ASP A 1 103 ? -8.228 8.729 13.109 1.00 87.25 103 ASP A O 1
ATOM 780 N N . THR A 1 104 ? -8.679 7.058 11.680 1.00 89.44 104 THR A N 1
ATOM 781 C CA . THR A 1 104 ? -7.519 6.235 12.077 1.00 89.44 104 THR A CA 1
ATOM 782 C C . THR A 1 104 ? -6.430 6.106 11.010 1.00 89.44 104 THR A C 1
ATOM 784 O O . THR A 1 104 ? -5.369 5.557 11.290 1.00 89.44 104 THR A O 1
ATOM 787 N N . ALA A 1 105 ? -6.642 6.620 9.796 1.00 87.62 105 ALA A N 1
ATOM 788 C CA . ALA A 1 105 ? -5.653 6.583 8.715 1.00 87.62 105 ALA A CA 1
ATOM 789 C C . ALA A 1 105 ? -4.541 7.632 8.929 1.00 87.62 105 ALA A C 1
ATOM 791 O O . ALA A 1 105 ? -4.627 8.758 8.441 1.00 87.62 105 ALA A O 1
ATOM 792 N N . LYS A 1 106 ? -3.506 7.272 9.697 1.00 84.44 106 LYS A N 1
ATOM 793 C CA . LYS A 1 106 ? -2.412 8.184 10.097 1.00 84.44 106 LYS A CA 1
ATOM 794 C C . LYS A 1 106 ? -1.088 7.965 9.363 1.00 84.44 106 LYS A C 1
ATOM 796 O O . LYS A 1 106 ? -0.132 8.697 9.600 1.00 84.44 106 LYS A O 1
ATOM 801 N N . TRP A 1 107 ? -1.003 6.938 8.523 1.00 83.50 107 TRP A N 1
ATOM 802 C CA . TRP A 1 107 ? 0.223 6.590 7.814 1.00 83.50 107 TRP A CA 1
ATOM 803 C C . TRP A 1 107 ? -0.089 6.073 6.409 1.00 83.50 107 TRP A C 1
ATOM 805 O O . TRP A 1 107 ? -0.950 5.212 6.244 1.00 83.50 107 TRP A O 1
ATOM 815 N N . SER A 1 108 ? 0.639 6.583 5.416 1.0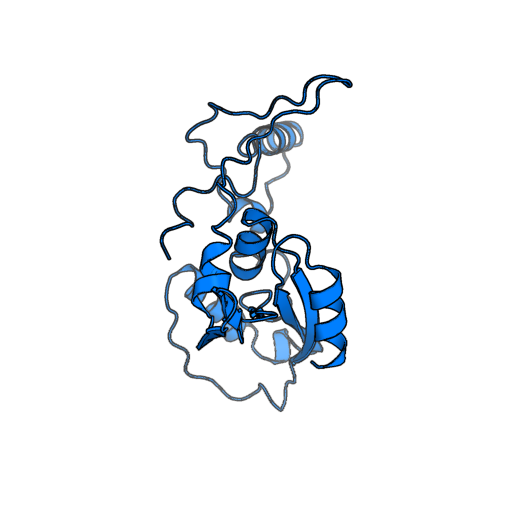0 81.44 108 SER A N 1
ATOM 816 C CA . SER A 1 108 ? 0.453 6.306 3.981 1.00 81.44 108 SER A CA 1
ATOM 817 C C . SER A 1 108 ? 1.773 6.008 3.253 1.00 81.44 108 SER A C 1
ATOM 819 O O . SER A 1 108 ? 1.866 6.107 2.034 1.00 81.44 108 SER A O 1
ATOM 821 N N . GLY A 1 109 ? 2.831 5.636 3.983 1.00 83.94 109 GLY A N 1
ATOM 822 C CA . GLY A 1 109 ? 4.181 5.518 3.416 1.00 83.94 109 GLY A CA 1
ATOM 823 C C . GLY A 1 109 ? 4.302 4.532 2.247 1.00 83.94 109 GLY A C 1
ATOM 824 O O . GLY A 1 109 ? 5.073 4.797 1.328 1.00 83.94 109 GLY A O 1
ATOM 825 N N . TYR A 1 110 ? 3.518 3.447 2.246 1.00 89.44 110 TYR A N 1
ATOM 826 C CA . TYR A 1 110 ? 3.549 2.447 1.172 1.00 89.44 110 TYR A CA 1
ATOM 827 C C . TYR A 1 110 ? 3.108 2.983 -0.190 1.00 89.44 110 TYR A C 1
ATOM 829 O O . TYR A 1 110 ? 3.596 2.488 -1.197 1.00 89.44 110 TYR A O 1
ATOM 837 N N . SER A 1 111 ? 2.205 3.962 -0.253 1.00 87.31 111 SER A N 1
ATOM 838 C CA . SER A 1 111 ? 1.785 4.582 -1.516 1.00 87.31 111 SER A CA 1
ATOM 839 C C . SER A 1 111 ? 2.606 5.830 -1.829 1.00 87.31 111 SER A C 1
ATOM 841 O O . SER A 1 111 ? 3.000 6.059 -2.969 1.00 87.31 111 SER A O 1
ATOM 843 N N . SER A 1 112 ? 2.911 6.637 -0.814 1.00 84.19 112 SER A N 1
ATOM 844 C CA . SER A 1 112 ? 3.461 7.975 -1.034 1.00 84.19 112 SER A CA 1
ATOM 845 C C . SER A 1 112 ? 4.896 7.980 -1.555 1.00 84.19 112 SER A C 1
ATOM 847 O O . SER A 1 112 ? 5.295 8.916 -2.238 1.00 84.19 112 SER A O 1
ATOM 849 N N . GLN A 1 113 ? 5.671 6.928 -1.285 1.00 82.88 113 GLN A N 1
ATOM 850 C CA . GLN A 1 113 ? 7.003 6.771 -1.875 1.00 82.88 113 GLN A CA 1
ATOM 851 C C . GLN A 1 113 ? 6.957 6.639 -3.409 1.00 82.88 113 GLN A C 1
ATOM 853 O O . GLN A 1 113 ? 7.842 7.155 -4.088 1.00 82.88 113 GLN A O 1
ATOM 858 N N . TRP A 1 114 ? 5.916 6.010 -3.964 1.00 86.69 114 TRP A N 1
ATOM 859 C CA . TRP A 1 114 ? 5.765 5.821 -5.411 1.00 86.69 114 TRP A CA 1
ATOM 860 C C . TRP A 1 114 ? 5.245 7.080 -6.095 1.00 86.69 114 TRP A C 1
ATOM 862 O O . TRP A 1 114 ? 5.744 7.437 -7.157 1.00 86.69 114 TRP A O 1
ATOM 872 N N . ILE A 1 115 ? 4.351 7.814 -5.420 1.00 82.69 115 ILE A N 1
ATOM 873 C CA . ILE A 1 115 ? 3.924 9.159 -5.836 1.00 82.69 115 ILE A CA 1
ATOM 874 C C . ILE A 1 115 ? 5.139 10.091 -5.929 1.00 82.69 115 ILE A C 1
ATOM 876 O O . ILE A 1 115 ? 5.309 10.787 -6.922 1.00 82.69 115 ILE A O 1
ATOM 880 N N . LEU A 1 116 ? 6.019 10.070 -4.921 1.00 77.62 116 LEU A N 1
ATOM 881 C CA . LEU A 1 116 ? 7.245 10.875 -4.924 1.00 77.62 116 LEU A CA 1
ATOM 882 C C . LEU A 1 116 ? 8.207 10.492 -6.057 1.00 77.62 116 LEU A C 1
ATOM 884 O O . LEU A 1 116 ? 8.917 11.351 -6.570 1.00 77.62 116 LEU A O 1
ATOM 888 N N . SER A 1 117 ? 8.253 9.206 -6.406 1.00 78.81 117 SER A N 1
ATOM 889 C CA . SER A 1 117 ? 9.145 8.669 -7.443 1.00 78.81 117 SER A CA 1
ATOM 890 C C . SER A 1 117 ? 8.621 8.885 -8.862 1.00 78.81 117 SER A C 1
ATOM 892 O O . SER A 1 117 ? 9.353 8.611 -9.809 1.00 78.81 117 SER A O 1
ATOM 894 N N . ASP A 1 118 ? 7.371 9.337 -9.010 1.00 84.62 118 ASP A N 1
ATOM 895 C CA . ASP A 1 118 ? 6.648 9.368 -10.285 1.00 84.62 118 ASP A CA 1
ATOM 896 C C . ASP A 1 118 ? 6.610 7.983 -10.963 1.00 84.62 118 ASP A C 1
ATOM 898 O O . ASP A 1 118 ? 6.868 7.837 -12.158 1.00 84.62 118 ASP A O 1
ATOM 902 N N . TYR A 1 119 ? 6.373 6.930 -10.169 1.00 89.94 119 TYR A N 1
ATOM 903 C CA . TYR A 1 119 ? 6.237 5.558 -10.668 1.00 89.94 119 TYR A CA 1
ATOM 904 C C . TYR A 1 119 ? 4.758 5.189 -10.811 1.00 89.94 119 TYR A C 1
ATOM 906 O O . TYR A 1 119 ? 3.992 5.416 -9.866 1.00 89.94 119 TYR A O 1
ATOM 914 N N . PRO A 1 120 ? 4.342 4.597 -11.948 1.00 92.75 120 PRO A N 1
ATOM 915 C CA . PRO A 1 120 ? 2.975 4.133 -12.114 1.00 92.75 120 PRO A CA 1
ATOM 916 C C . PRO A 1 120 ? 2.689 3.010 -11.116 1.00 92.75 120 PRO A C 1
ATOM 918 O O . PRO A 1 120 ? 3.488 2.086 -10.947 1.00 92.75 120 PRO A O 1
ATOM 921 N N . ALA A 1 121 ? 1.537 3.091 -10.455 1.00 94.19 121 ALA A N 1
ATOM 922 C CA . ALA A 1 121 ? 1.088 2.088 -9.503 1.00 94.19 121 ALA A CA 1
ATOM 923 C C . ALA A 1 121 ? -0.392 1.755 -9.721 1.00 94.19 121 ALA A C 1
ATOM 925 O O . ALA A 1 121 ? -1.229 2.651 -9.835 1.00 94.19 121 ALA A O 1
ATOM 926 N N . LEU A 1 122 ? -0.719 0.463 -9.738 1.00 95.94 122 LEU A N 1
ATOM 927 C CA . LEU A 1 122 ? -2.077 -0.054 -9.892 1.00 95.94 122 LEU A CA 1
ATOM 928 C C . LEU A 1 122 ? -2.474 -0.839 -8.645 1.00 95.94 122 LEU A C 1
ATOM 930 O O . LEU A 1 122 ? -1.758 -1.745 -8.227 1.00 95.94 122 LEU A O 1
ATOM 934 N N . VAL A 1 123 ? -3.624 -0.506 -8.057 1.00 95.50 123 VAL A N 1
ATOM 935 C CA . VAL A 1 123 ? -4.157 -1.166 -6.856 1.00 95.50 123 VAL A CA 1
ATOM 936 C C . VAL A 1 123 ? -5.186 -2.224 -7.238 1.00 95.50 123 VAL A C 1
ATOM 938 O O . VAL A 1 123 ? -6.118 -1.932 -7.986 1.00 95.50 123 VAL A O 1
ATOM 941 N N . LEU A 1 124 ? -5.065 -3.416 -6.654 1.00 94.25 124 LEU A N 1
ATOM 942 C CA . LEU A 1 124 ? -6.023 -4.505 -6.810 1.00 94.25 124 LEU A CA 1
ATOM 943 C C . LEU A 1 124 ? -6.431 -5.107 -5.451 1.00 94.25 124 LEU A C 1
ATOM 945 O O . LEU A 1 124 ? -5.585 -5.289 -4.565 1.00 94.25 124 LEU A O 1
ATOM 949 N N . PRO A 1 125 ? -7.725 -5.411 -5.245 1.00 93.56 125 PRO A N 1
ATOM 950 C CA . PRO A 1 125 ? -8.177 -6.162 -4.082 1.00 93.56 125 PRO A CA 1
ATOM 951 C C . PRO A 1 125 ? -7.784 -7.637 -4.225 1.00 93.56 125 PRO A C 1
ATOM 953 O O . PRO A 1 125 ? -8.016 -8.235 -5.270 1.00 93.56 125 PRO A O 1
ATOM 956 N N . VAL A 1 126 ? -7.217 -8.222 -3.169 1.00 93.62 126 VAL A N 1
ATOM 957 C CA . VAL A 1 126 ? -6.756 -9.627 -3.172 1.00 93.62 126 VAL A CA 1
ATOM 958 C C . VAL A 1 126 ? -7.475 -10.497 -2.155 1.00 93.62 126 VAL A C 1
ATOM 960 O O . VAL A 1 126 ? -7.546 -11.710 -2.320 1.00 93.62 126 VAL A O 1
ATOM 963 N N . ASP A 1 127 ? -8.001 -9.891 -1.096 1.00 94.50 127 ASP A N 1
ATOM 964 C CA . ASP A 1 127 ? -8.713 -10.606 -0.046 1.00 94.50 127 ASP A CA 1
ATOM 965 C C . ASP A 1 127 ? -9.652 -9.647 0.689 1.00 94.50 127 ASP A C 1
ATOM 967 O O . ASP A 1 127 ? -9.640 -8.432 0.468 1.00 94.50 127 ASP A O 1
ATOM 971 N N . LYS A 1 128 ? -10.445 -10.185 1.606 1.00 95.81 128 LYS A N 1
ATOM 972 C CA . LYS A 1 128 ? -11.181 -9.416 2.603 1.00 95.81 128 LYS A CA 1
ATOM 973 C C . LYS A 1 128 ? -11.031 -10.081 3.962 1.00 95.81 128 LYS A C 1
ATOM 975 O O . LYS A 1 128 ? -10.816 -11.284 4.037 1.00 95.81 128 LYS A O 1
ATOM 980 N N . VAL A 1 129 ? -11.164 -9.297 5.023 1.00 96.25 129 VAL A N 1
ATOM 981 C CA . VAL A 1 129 ? -11.117 -9.837 6.383 1.00 96.25 129 VAL A CA 1
ATOM 982 C C . VAL A 1 129 ? -12.283 -10.799 6.597 1.00 96.25 129 VAL A C 1
ATOM 984 O O . VAL A 1 129 ? -13.450 -10.433 6.403 1.00 96.25 129 VAL A O 1
ATOM 987 N N . ASP A 1 130 ? -11.948 -12.010 7.025 1.00 96.56 130 ASP A N 1
ATOM 988 C CA . ASP A 1 130 ? -12.876 -13.092 7.323 1.00 96.56 130 ASP A CA 1
ATOM 989 C C . ASP A 1 130 ? -12.765 -13.453 8.806 1.00 96.56 130 ASP A C 1
ATOM 991 O O . ASP A 1 130 ? -11.681 -13.688 9.334 1.00 96.56 130 ASP A O 1
ATOM 995 N N . VAL A 1 131 ? -13.900 -13.462 9.504 1.00 96.19 131 VAL A N 1
ATOM 996 C CA . VAL A 1 131 ? -13.911 -13.603 10.964 1.00 96.19 131 VAL A CA 1
ATOM 997 C C . VAL A 1 131 ? -13.430 -14.974 11.424 1.00 96.19 131 VAL A C 1
ATOM 999 O O . VAL A 1 131 ? -12.756 -15.066 12.451 1.00 96.19 131 VAL A O 1
ATOM 1002 N N . ASP A 1 132 ? -13.749 -16.019 10.668 1.00 94.62 132 ASP A N 1
ATOM 1003 C CA . ASP A 1 132 ? -13.402 -17.388 11.027 1.00 94.62 132 ASP A CA 1
ATOM 1004 C C . ASP A 1 132 ? -11.926 -17.665 10.704 1.00 94.62 132 ASP A C 1
ATOM 1006 O O . ASP A 1 132 ? -11.217 -18.277 11.504 1.00 94.62 132 ASP A O 1
ATOM 1010 N N . LYS A 1 133 ? -11.439 -17.161 9.562 1.00 93.38 133 LYS A N 1
ATOM 1011 C CA . LYS A 1 133 ? -10.040 -17.286 9.116 1.00 93.38 133 LYS A CA 1
ATOM 1012 C C . LYS A 1 133 ? -9.076 -16.420 9.932 1.00 93.38 133 LYS A C 1
ATOM 1014 O O . LYS A 1 133 ? -7.993 -16.880 10.284 1.00 93.38 133 LYS A O 1
ATOM 1019 N N . ASP A 1 134 ? -9.463 -15.182 10.232 1.00 92.94 134 ASP A N 1
ATOM 1020 C CA . ASP A 1 134 ? -8.605 -14.172 10.866 1.00 92.94 134 ASP A CA 1
ATOM 1021 C C . ASP A 1 134 ? -8.869 -14.044 12.385 1.00 92.94 134 ASP A C 1
ATOM 1023 O O . ASP A 1 134 ? -8.369 -13.131 13.047 1.00 92.94 134 ASP A O 1
ATOM 1027 N N . GLY A 1 135 ? -9.662 -14.973 12.940 1.00 86.56 135 GLY A N 1
ATOM 1028 C CA . GLY A 1 135 ? -10.047 -15.102 14.352 1.00 86.56 135 GLY A CA 1
ATOM 1029 C C . GLY A 1 135 ? -8.899 -15.384 15.319 1.00 86.56 135 GLY A C 1
ATOM 1030 O O . GLY A 1 135 ? -8.976 -15.057 16.509 1.00 86.56 135 GLY A O 1
ATOM 1031 N N . GLU A 1 136 ? -7.832 -16.014 14.830 1.00 84.94 136 GLU A N 1
ATOM 1032 C CA . GLU A 1 136 ? -6.733 -16.466 15.672 1.00 84.94 136 GLU A CA 1
ATOM 1033 C C . GLU A 1 136 ? -5.846 -15.310 16.142 1.00 84.94 136 GLU A C 1
ATOM 1035 O O . GLU A 1 136 ? -5.450 -14.416 15.390 1.00 84.94 136 GLU A O 1
ATOM 1040 N N . LYS A 1 137 ? -5.482 -15.340 17.428 1.00 78.00 137 LYS A N 1
ATOM 1041 C CA . LYS A 1 137 ? -4.624 -14.308 18.004 1.00 78.00 137 LYS A CA 1
ATOM 1042 C C . LYS A 1 137 ? -3.190 -14.471 17.505 1.00 78.00 137 LYS A C 1
ATOM 1044 O O . LYS A 1 137 ? -2.451 -15.337 17.968 1.00 78.00 137 LYS A O 1
ATOM 1049 N N . VAL A 1 138 ? -2.777 -13.565 16.630 1.00 83.94 138 VAL A N 1
ATOM 1050 C CA . VAL A 1 138 ? -1.395 -13.465 16.159 1.00 83.94 138 VAL A CA 1
ATOM 1051 C C . VAL A 1 138 ? -0.538 -12.731 17.195 1.00 83.94 138 VAL A C 1
ATOM 1053 O O . VAL A 1 138 ? -0.913 -11.670 17.697 1.00 83.94 138 VAL A O 1
ATOM 1056 N N . ILE A 1 139 ? 0.637 -13.282 17.512 1.00 85.75 139 ILE A N 1
ATOM 1057 C CA . ILE A 1 139 ? 1.659 -12.572 18.292 1.00 85.75 139 ILE A CA 1
ATOM 1058 C C . ILE A 1 139 ? 2.477 -11.727 17.316 1.00 85.75 139 ILE A C 1
ATOM 1060 O O . ILE A 1 139 ? 3.349 -12.240 16.617 1.00 85.75 139 ILE A O 1
ATOM 1064 N N . TYR A 1 140 ? 2.192 -10.428 17.275 1.00 90.50 140 TYR A N 1
ATOM 1065 C CA . TYR A 1 140 ? 2.937 -9.461 16.475 1.00 90.50 140 TYR A CA 1
ATOM 1066 C C . TYR A 1 140 ? 3.782 -8.555 17.372 1.00 90.50 140 TYR A C 1
ATOM 1068 O O . TYR A 1 140 ? 3.334 -8.117 18.432 1.00 90.50 140 TYR A O 1
ATOM 1076 N N . LYS A 1 141 ? 5.015 -8.263 16.944 1.00 93.69 141 LYS A N 1
ATOM 1077 C CA . LYS A 1 141 ? 5.900 -7.299 17.603 1.00 93.69 141 LYS A CA 1
ATOM 1078 C C . LYS A 1 141 ? 6.054 -6.072 16.699 1.00 93.69 141 LYS A C 1
ATOM 1080 O O . LYS A 1 141 ? 6.739 -6.183 15.682 1.00 93.69 141 LYS A O 1
ATOM 1085 N N . PRO A 1 142 ? 5.475 -4.920 17.075 1.00 93.69 142 PRO A N 1
ATOM 1086 C CA . PRO A 1 142 ? 5.600 -3.699 16.294 1.00 93.69 142 PRO A CA 1
ATOM 1087 C C . PRO A 1 142 ? 7.048 -3.235 16.128 1.00 93.69 142 PRO A C 1
ATOM 1089 O O . PRO A 1 142 ? 7.878 -3.404 17.026 1.00 93.69 142 PRO A O 1
ATOM 1092 N N . ARG A 1 143 ? 7.341 -2.644 14.968 1.00 92.38 143 ARG A N 1
ATOM 1093 C CA . ARG A 1 143 ? 8.681 -2.166 14.591 1.00 92.38 143 ARG A CA 1
ATOM 1094 C C . ARG A 1 143 ? 8.988 -0.778 15.145 1.00 92.38 143 ARG A C 1
ATOM 1096 O O . ARG A 1 143 ? 10.131 -0.503 15.495 1.00 92.38 143 ARG A O 1
ATOM 1103 N N . ASP A 1 144 ? 7.976 0.081 15.208 1.00 91.12 144 ASP A N 1
ATOM 1104 C CA . ASP A 1 144 ? 8.060 1.457 15.694 1.00 91.12 144 ASP A CA 1
ATOM 1105 C C . ASP A 1 144 ? 6.709 1.926 16.274 1.00 91.12 144 ASP A C 1
ATOM 1107 O O . ASP A 1 144 ? 5.746 1.160 16.351 1.00 91.12 144 ASP A O 1
ATOM 1111 N N . GLU A 1 145 ? 6.628 3.187 16.707 1.00 90.56 145 GLU A N 1
ATOM 1112 C CA . GLU A 1 145 ? 5.410 3.769 17.293 1.00 90.56 145 GLU A CA 1
ATOM 1113 C C . GLU A 1 145 ? 4.238 3.868 16.303 1.00 90.56 145 GLU A C 1
ATOM 1115 O O . GLU A 1 145 ? 3.075 3.765 16.700 1.00 90.56 145 GLU A O 1
ATOM 1120 N N . LYS A 1 146 ? 4.518 4.061 15.009 1.00 87.56 146 LYS A N 1
ATOM 1121 C CA . LYS A 1 146 ? 3.486 4.183 13.967 1.00 87.56 146 LYS A CA 1
ATOM 1122 C C . LYS A 1 146 ? 2.881 2.817 13.670 1.00 87.56 146 LYS A C 1
ATOM 1124 O O . LYS A 1 146 ? 1.665 2.687 13.552 1.00 87.56 146 LYS A O 1
ATOM 1129 N N . ASP A 1 147 ? 3.731 1.802 13.598 1.00 91.25 147 ASP A N 1
ATOM 1130 C CA . ASP A 1 147 ? 3.337 0.407 13.474 1.00 91.25 147 ASP A CA 1
ATOM 1131 C C . ASP A 1 147 ? 2.564 -0.062 14.714 1.00 91.25 147 ASP A C 1
ATOM 1133 O O . ASP A 1 147 ? 1.498 -0.659 14.587 1.00 91.25 147 ASP A O 1
ATOM 1137 N N . LEU A 1 148 ? 3.018 0.310 15.919 1.00 93.50 148 LEU A N 1
ATOM 1138 C CA . LEU A 1 148 ? 2.299 0.029 17.166 1.00 93.50 148 LEU A CA 1
ATOM 1139 C C . LEU A 1 148 ? 0.899 0.648 17.157 1.00 93.50 148 LEU A C 1
ATOM 1141 O O . LEU A 1 148 ? -0.060 -0.005 17.564 1.00 93.50 148 LEU A O 1
ATOM 1145 N N . TYR A 1 149 ? 0.759 1.884 16.672 1.00 92.00 149 TYR A N 1
ATOM 1146 C CA . TYR A 1 149 ? -0.550 2.514 16.533 1.00 92.00 149 TYR A CA 1
ATOM 1147 C C . TYR A 1 149 ? -1.470 1.706 15.607 1.00 92.00 149 TYR A C 1
ATOM 1149 O O . TYR A 1 149 ? -2.590 1.392 16.010 1.00 92.00 149 TYR A O 1
ATOM 1157 N N . ASN A 1 150 ? -1.003 1.320 14.415 1.00 91.69 150 ASN A N 1
ATOM 1158 C CA . ASN A 1 150 ? -1.802 0.516 13.481 1.00 91.69 150 ASN A CA 1
ATOM 1159 C C . ASN A 1 150 ? -2.168 -0.850 14.080 1.00 91.69 150 ASN A C 1
ATOM 1161 O O . ASN A 1 150 ? -3.330 -1.253 14.020 1.00 91.69 150 ASN A O 1
ATOM 1165 N N . TRP A 1 151 ? -1.214 -1.520 14.731 1.00 92.88 151 TRP A N 1
ATOM 1166 C CA . TRP A 1 151 ? -1.450 -2.799 15.398 1.00 92.88 151 TRP A CA 1
ATOM 1167 C C . TRP A 1 151 ? -2.475 -2.689 16.531 1.00 92.88 151 TRP A C 1
ATOM 1169 O O . TRP A 1 151 ? -3.375 -3.519 16.632 1.00 92.88 151 TRP A O 1
ATOM 1179 N N . SER A 1 152 ? -2.425 -1.617 17.328 1.00 93.31 152 SER A N 1
ATOM 1180 C CA . SER A 1 152 ? -3.384 -1.394 18.418 1.00 93.31 152 SER A CA 1
ATOM 1181 C C . SER A 1 152 ? -4.835 -1.278 17.933 1.00 93.31 152 SER A C 1
ATOM 1183 O O . SER A 1 152 ? -5.766 -1.594 18.675 1.00 93.31 152 SER A O 1
ATOM 1185 N N . LEU A 1 153 ? -5.054 -0.845 16.683 1.00 93.56 153 LEU A N 1
ATOM 1186 C CA . LEU A 1 153 ? -6.386 -0.827 16.079 1.00 93.56 153 LEU A CA 1
ATOM 1187 C C . LEU A 1 153 ? -6.875 -2.253 15.817 1.00 93.56 153 LEU A C 1
ATOM 1189 O O . LEU A 1 153 ? -8.022 -2.567 16.135 1.00 93.56 153 LEU A O 1
ATOM 1193 N N . TRP A 1 154 ? -6.005 -3.121 15.297 1.00 92.88 154 TRP A N 1
ATOM 1194 C CA . TRP A 1 154 ? -6.318 -4.538 15.131 1.00 92.88 154 TRP A CA 1
ATOM 1195 C C . TRP A 1 154 ? -6.570 -5.219 16.478 1.00 92.88 154 TRP A C 1
ATOM 1197 O O . TRP A 1 154 ? -7.583 -5.887 16.630 1.00 92.88 154 TRP A O 1
ATOM 1207 N N . GLU A 1 155 ? -5.743 -4.979 17.499 1.00 92.50 155 GLU A N 1
ATOM 1208 C CA . GLU A 1 155 ? -5.974 -5.539 18.842 1.00 92.50 155 GLU A CA 1
ATOM 1209 C C . GLU A 1 155 ? -7.296 -5.074 19.465 1.00 92.50 155 GLU A C 1
ATOM 1211 O O . GLU A 1 155 ? -7.948 -5.829 20.185 1.00 92.50 155 GLU A O 1
ATOM 1216 N N . ARG A 1 156 ? -7.698 -3.828 19.196 1.00 93.38 156 ARG A N 1
ATOM 1217 C CA . ARG A 1 156 ? -8.926 -3.244 19.742 1.00 93.38 156 ARG A CA 1
ATOM 1218 C C . ARG A 1 156 ? -10.188 -3.763 19.063 1.00 93.38 156 ARG A C 1
ATOM 1220 O O . ARG A 1 156 ? -11.195 -3.962 19.739 1.00 93.38 156 ARG A O 1
ATOM 1227 N N . TYR A 1 157 ? -10.175 -3.857 17.739 1.00 93.94 157 TYR A N 1
ATOM 1228 C CA . TYR A 1 157 ? -11.375 -4.132 16.946 1.00 93.94 157 TYR A CA 1
ATOM 1229 C C . TYR A 1 157 ? -11.444 -5.580 16.469 1.00 93.94 157 TYR A C 1
ATOM 1231 O O . TYR A 1 157 ? -12.540 -6.116 16.320 1.00 93.94 157 TYR A O 1
ATOM 1239 N N . GLY A 1 158 ? -10.287 -6.203 16.264 1.00 93.00 158 GLY A N 1
ATOM 1240 C CA . GLY A 1 158 ? -10.158 -7.574 15.810 1.00 93.00 158 GLY A CA 1
ATOM 1241 C C . GLY A 1 158 ? -10.804 -7.830 14.447 1.00 93.00 158 GLY A C 1
ATOM 1242 O O . GLY A 1 158 ? -11.259 -6.902 13.771 1.00 93.00 158 GLY A O 1
ATOM 1243 N N . PRO A 1 159 ? -10.892 -9.105 14.058 1.00 95.00 159 PRO A N 1
ATOM 1244 C CA . PRO A 1 159 ? -11.505 -9.504 12.799 1.00 95.00 159 PRO A CA 1
ATOM 1245 C C . PRO A 1 159 ? -12.983 -9.104 12.712 1.00 95.00 159 PRO A C 1
ATOM 1247 O O . PRO A 1 159 ? -13.423 -8.634 11.670 1.00 95.00 159 PRO A O 1
ATOM 1250 N N . GLU A 1 160 ? -13.735 -9.169 13.815 1.00 95.50 160 GLU A N 1
ATOM 1251 C CA . GLU A 1 160 ? -15.137 -8.720 13.852 1.00 95.50 160 GLU A CA 1
ATOM 1252 C C . GLU A 1 160 ? -15.288 -7.233 13.523 1.00 95.50 160 GLU A C 1
ATOM 1254 O O . GLU A 1 160 ? -16.157 -6.822 12.756 1.00 95.50 160 GLU A O 1
ATOM 1259 N N . GLY A 1 161 ? -14.411 -6.391 14.069 1.00 95.00 161 GLY A N 1
ATOM 1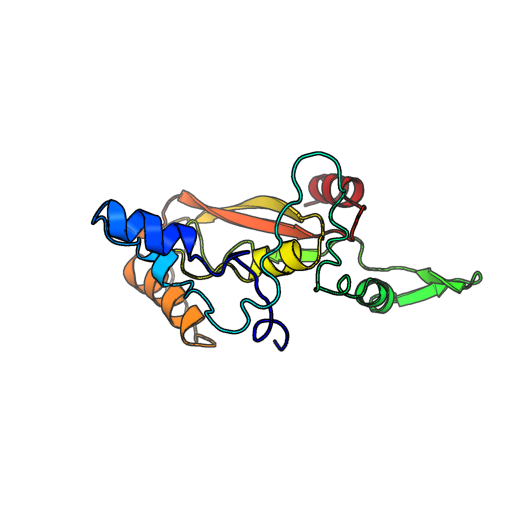260 C CA . GLY A 1 161 ? -14.459 -4.966 13.794 1.00 95.00 161 GLY A CA 1
ATOM 1261 C C . GLY A 1 161 ? -14.002 -4.601 12.383 1.00 95.00 161 GLY A C 1
ATOM 1262 O O . GLY A 1 161 ? -14.341 -3.510 11.922 1.00 95.00 161 GLY A O 1
ATOM 1263 N N . TYR A 1 162 ? -13.268 -5.473 11.698 1.00 95.56 162 TYR A N 1
ATOM 1264 C CA . TYR A 1 162 ? -12.838 -5.288 10.311 1.00 95.56 162 TYR A CA 1
ATOM 1265 C C . TYR A 1 162 ? -13.567 -6.205 9.329 1.00 95.56 162 TYR A C 1
ATOM 1267 O O . TYR A 1 162 ? -13.166 -6.273 8.176 1.00 95.56 162 TYR A O 1
ATOM 1275 N N . LYS A 1 163 ? -14.642 -6.876 9.749 1.00 96.44 163 LYS A N 1
ATOM 1276 C CA . LYS A 1 163 ? -15.376 -7.835 8.927 1.00 96.44 163 LYS A CA 1
ATOM 1277 C C . LYS A 1 163 ? -15.702 -7.280 7.539 1.00 96.44 163 LYS A C 1
ATOM 1279 O O . LYS A 1 163 ? -16.198 -6.159 7.415 1.00 96.44 163 LYS A O 1
ATOM 1284 N N . ASP A 1 164 ? -15.421 -8.086 6.516 1.00 95.75 164 ASP A N 1
ATOM 1285 C CA . ASP A 1 164 ? -15.611 -7.764 5.098 1.00 95.75 164 ASP A CA 1
ATOM 1286 C C . ASP A 1 164 ? -14.785 -6.564 4.583 1.00 95.75 164 ASP A C 1
ATOM 1288 O O . ASP A 1 164 ? -14.941 -6.163 3.427 1.00 95.75 164 ASP A O 1
ATOM 1292 N N . ALA A 1 165 ? -13.874 -6.000 5.387 1.00 95.50 165 ALA A N 1
ATOM 1293 C CA . ALA A 1 165 ? -12.973 -4.949 4.930 1.00 95.50 165 ALA A CA 1
ATOM 1294 C C . ALA A 1 165 ? -12.005 -5.510 3.876 1.00 95.50 165 ALA A C 1
ATOM 1296 O O . ALA A 1 165 ? -11.352 -6.526 4.136 1.00 95.50 165 ALA A O 1
ATOM 1297 N N . PRO A 1 166 ? -11.870 -4.861 2.706 1.00 94.38 166 PRO A N 1
ATOM 1298 C CA . PRO A 1 166 ? -10.961 -5.325 1.672 1.00 94.38 166 PRO A CA 1
ATOM 1299 C C . PRO A 1 166 ? -9.501 -5.140 2.093 1.00 94.38 166 PRO A C 1
ATOM 1301 O O . PRO A 1 166 ? -9.128 -4.135 2.709 1.00 94.38 166 PRO A O 1
ATOM 1304 N N . ASN A 1 167 ? -8.682 -6.102 1.684 1.00 92.56 167 ASN A N 1
ATOM 1305 C CA . ASN A 1 167 ? -7.232 -6.038 1.671 1.00 92.56 167 ASN A CA 1
ATOM 1306 C C . ASN A 1 167 ? -6.766 -5.916 0.220 1.00 92.56 167 ASN A C 1
ATOM 1308 O O . ASN A 1 167 ? -7.228 -6.634 -0.672 1.00 92.56 167 ASN A O 1
ATOM 1312 N N . SER A 1 168 ? -5.843 -4.993 -0.019 1.00 94.31 168 SER A N 1
ATOM 1313 C CA . SER A 1 168 ? -5.361 -4.688 -1.362 1.00 94.31 168 SER A CA 1
ATOM 1314 C C . SER A 1 168 ? -3.846 -4.632 -1.398 1.00 94.31 168 SER A C 1
ATOM 1316 O O . SER A 1 168 ? -3.185 -4.215 -0.441 1.00 94.31 168 SER A O 1
ATOM 1318 N N . VAL A 1 169 ? -3.315 -5.015 -2.548 1.00 95.06 169 VAL A N 1
ATOM 1319 C CA . VAL A 1 169 ? -1.910 -4.849 -2.911 1.00 95.06 169 VAL A CA 1
ATOM 1320 C C . VAL A 1 169 ? -1.824 -3.895 -4.096 1.00 95.06 169 VAL A C 1
ATOM 1322 O O . VAL A 1 169 ? -2.831 -3.572 -4.729 1.00 95.06 169 VAL A O 1
ATOM 1325 N N . GLN A 1 170 ? -0.624 -3.404 -4.359 1.00 95.69 170 GLN A N 1
ATOM 1326 C CA . GLN A 1 170 ? -0.319 -2.575 -5.513 1.00 95.69 170 GLN A CA 1
ATOM 1327 C C . GLN A 1 170 ? 0.820 -3.188 -6.316 1.00 95.69 170 GLN A C 1
ATOM 1329 O O . GLN A 1 170 ? 1.775 -3.725 -5.745 1.00 95.69 170 GLN A O 1
ATOM 1334 N N . LEU A 1 171 ? 0.695 -3.070 -7.632 1.00 96.75 171 LEU A N 1
ATOM 1335 C CA . LEU A 1 171 ? 1.738 -3.335 -8.610 1.00 96.75 171 LEU A CA 1
ATOM 1336 C C . LEU A 1 171 ? 2.369 -2.007 -8.995 1.00 96.75 171 LEU A C 1
ATOM 1338 O O . LEU A 1 171 ? 1.652 -1.076 -9.350 1.00 96.75 171 LEU A O 1
ATOM 1342 N N . ILE A 1 172 ? 3.690 -1.923 -8.911 1.00 95.25 172 ILE A N 1
ATOM 1343 C CA . ILE A 1 172 ? 4.458 -0.730 -9.248 1.00 95.25 172 ILE A CA 1
ATOM 1344 C C . ILE A 1 172 ? 5.304 -1.042 -10.469 1.00 95.25 172 ILE A C 1
ATOM 1346 O O . ILE A 1 172 ? 6.061 -2.015 -10.465 1.00 95.25 172 ILE A O 1
ATOM 1350 N N . GLY A 1 173 ? 5.175 -0.209 -11.493 1.00 93.38 173 GLY A N 1
ATOM 1351 C CA . GLY A 1 173 ? 6.004 -0.260 -12.687 1.00 93.38 173 GLY A CA 1
ATOM 1352 C C . GLY A 1 173 ? 7.108 0.777 -12.659 1.00 93.38 173 GLY A C 1
ATOM 1353 O O . GLY A 1 173 ? 7.147 1.681 -11.819 1.00 93.38 173 GLY A O 1
ATOM 1354 N N . ARG A 1 174 ? 8.003 0.655 -13.631 1.00 90.69 174 ARG A N 1
ATOM 1355 C CA . ARG A 1 174 ? 8.971 1.700 -13.931 1.00 90.69 174 ARG A CA 1
ATOM 1356 C C . ARG A 1 174 ? 8.249 2.909 -14.526 1.00 90.69 174 ARG A C 1
ATOM 1358 O O . ARG A 1 174 ? 7.189 2.793 -15.139 1.00 90.69 174 ARG A O 1
ATOM 1365 N N . ARG A 1 175 ? 8.834 4.091 -14.344 1.00 88.31 175 ARG A N 1
ATOM 1366 C CA . ARG A 1 175 ? 8.329 5.333 -14.938 1.00 88.31 175 ARG A CA 1
ATOM 1367 C C . ARG A 1 175 ? 8.105 5.171 -16.449 1.00 88.31 175 ARG A C 1
ATOM 1369 O O . ARG A 1 175 ? 9.024 4.741 -17.144 1.00 88.31 175 ARG A O 1
ATOM 1376 N N . TYR A 1 176 ? 6.924 5.573 -16.924 1.00 89.69 176 TYR A N 1
ATOM 1377 C CA . TYR A 1 176 ? 6.455 5.454 -18.316 1.00 89.69 176 TYR A CA 1
ATOM 1378 C C . TYR A 1 176 ? 6.200 4.026 -18.821 1.00 89.69 176 TYR A C 1
ATOM 1380 O O . TYR A 1 176 ? 6.146 3.812 -20.029 1.00 89.69 176 TYR A O 1
ATOM 1388 N N . GLU A 1 177 ? 6.055 3.053 -17.922 1.00 91.62 177 GLU A N 1
ATOM 1389 C CA . GLU A 1 177 ? 5.700 1.672 -18.271 1.00 91.62 177 GLU A CA 1
ATOM 1390 C C . GLU A 1 177 ? 4.302 1.289 -17.755 1.00 91.62 177 GLU A C 1
ATOM 1392 O O . GLU A 1 177 ? 4.075 0.174 -17.280 1.00 91.62 177 GLU A O 1
ATOM 1397 N N . ASP A 1 178 ? 3.347 2.215 -17.830 1.00 94.06 178 ASP A N 1
ATOM 1398 C CA . ASP A 1 178 ? 1.959 2.029 -17.400 1.00 94.06 178 ASP A CA 1
ATOM 1399 C C . ASP A 1 178 ? 1.310 0.787 -18.040 1.00 94.06 178 ASP A C 1
ATOM 1401 O O . ASP A 1 178 ? 0.649 -0.002 -17.360 1.00 94.06 178 ASP A O 1
ATOM 1405 N N . GLU A 1 179 ? 1.551 0.551 -19.332 1.00 94.75 179 GLU A N 1
ATOM 1406 C CA . GLU A 1 179 ? 1.024 -0.604 -20.065 1.00 94.75 179 GLU A CA 1
ATOM 1407 C C . GLU A 1 179 ? 1.556 -1.930 -19.514 1.00 94.75 179 GLU A C 1
ATOM 1409 O O . GLU A 1 179 ? 0.827 -2.923 -19.481 1.00 94.75 179 GLU A O 1
ATOM 1414 N N . ARG A 1 180 ? 2.804 -1.949 -19.034 1.00 93.38 180 ARG A N 1
ATOM 1415 C CA . ARG A 1 180 ? 3.415 -3.138 -18.428 1.00 93.38 180 ARG A CA 1
ATOM 1416 C C . ARG A 1 180 ? 2.774 -3.463 -17.085 1.00 93.38 180 ARG A C 1
ATOM 1418 O O . ARG A 1 180 ? 2.537 -4.632 -16.792 1.00 93.38 180 ARG A O 1
ATOM 1425 N N . VAL A 1 181 ? 2.434 -2.444 -16.293 1.00 95.19 181 VAL A N 1
ATOM 1426 C CA . VAL A 1 181 ? 1.692 -2.622 -15.033 1.00 95.19 181 VAL A CA 1
ATOM 1427 C C . VAL A 1 181 ? 0.296 -3.181 -15.299 1.00 95.19 181 VAL A C 1
ATOM 1429 O O . VAL A 1 181 ? -0.145 -4.092 -14.599 1.00 95.19 181 VAL A O 1
ATOM 1432 N N . ILE A 1 182 ? -0.387 -2.677 -16.331 1.00 95.44 182 ILE A N 1
ATOM 1433 C CA . ILE A 1 182 ? -1.702 -3.186 -16.744 1.00 95.44 182 ILE A CA 1
ATOM 1434 C C . ILE A 1 182 ? -1.595 -4.637 -17.221 1.00 95.44 182 ILE A C 1
ATOM 1436 O O . ILE A 1 182 ? -2.425 -5.458 -16.850 1.00 95.44 182 ILE A O 1
ATOM 1440 N N . GLN A 1 183 ? -0.566 -4.983 -17.993 1.00 95.19 183 GLN A N 1
ATOM 1441 C CA . GLN A 1 183 ? -0.352 -6.363 -18.427 1.00 95.19 183 GLN A CA 1
ATOM 1442 C C . GLN A 1 183 ? -0.057 -7.295 -17.244 1.00 95.19 183 GLN A C 1
ATOM 1444 O O . GLN A 1 183 ? -0.570 -8.410 -17.192 1.00 95.19 183 GLN A O 1
ATOM 1449 N N . ALA A 1 184 ? 0.736 -6.842 -16.270 1.00 94.25 184 ALA A N 1
ATOM 1450 C CA . ALA A 1 184 ? 1.035 -7.623 -15.076 1.00 94.25 184 ALA A CA 1
ATOM 1451 C C . ALA A 1 184 ? -0.221 -7.942 -14.251 1.00 94.25 184 ALA A C 1
ATOM 1453 O O . ALA A 1 184 ? -0.295 -9.015 -13.657 1.00 94.25 184 ALA A O 1
ATOM 1454 N N . LEU A 1 185 ? -1.225 -7.059 -14.255 1.00 93.06 185 LEU A N 1
ATOM 1455 C CA . LEU A 1 185 ? -2.511 -7.313 -13.604 1.00 93.06 185 LEU A CA 1
ATOM 1456 C C . LEU A 1 185 ? -3.226 -8.554 -14.162 1.00 93.06 185 LEU A C 1
ATOM 1458 O O . LEU A 1 185 ? -3.939 -9.209 -13.418 1.00 93.06 185 LEU A O 1
ATOM 1462 N N . GLU A 1 186 ? -3.043 -8.909 -15.437 1.00 90.50 186 GLU A N 1
ATOM 1463 C CA . GLU A 1 186 ? -3.681 -10.105 -16.014 1.00 90.50 186 GLU A CA 1
ATOM 1464 C C . GLU A 1 186 ? -3.119 -11.422 -15.449 1.00 90.50 186 GLU A C 1
ATOM 1466 O O . GLU A 1 186 ? -3.722 -12.481 -15.624 1.00 90.50 186 GLU A O 1
ATOM 1471 N N . ILE A 1 187 ? -1.955 -11.363 -14.796 1.00 88.12 187 ILE A N 1
ATOM 1472 C CA . ILE A 1 187 ? -1.225 -12.525 -14.276 1.00 88.12 187 ILE A CA 1
ATOM 1473 C C . ILE A 1 187 ? -1.466 -12.718 -12.770 1.00 88.12 187 ILE A C 1
ATOM 1475 O O . ILE A 1 187 ? -1.363 -13.846 -12.282 1.00 88.12 187 ILE A O 1
ATOM 1479 N N . VAL A 1 188 ? -1.746 -11.633 -12.041 1.00 80.94 188 VAL A N 1
ATOM 1480 C CA . VAL A 1 188 ? -1.861 -11.591 -10.571 1.00 80.94 188 VAL A CA 1
ATOM 1481 C C . VAL A 1 188 ? -3.294 -11.850 -10.125 1.00 80.94 188 VAL A C 1
ATOM 1483 O O . VAL A 1 188 ? -3.461 -12.702 -9.223 1.00 80.94 188 VAL A O 1
#

Secondary structure (DSSP, 8-state):
--GGGS---S-TTSSHHHHHHHHHHTPPPPHHHHTS----S-GGG---PPSSS-------SS----THHHHTT-SEE-TTS-EES----EEEESSSSSSPPTT-----HHHHHHHHHT--EEEEEEEE--TTTS-S------SSHHHHHHHHHHHHHHHHHTTT-EEEEEEEPPTT-HHHHHHHHTT-

Sequence (188 aa):
MILLEKSFLYFCDGAEEEEAATTVSSEPLRTSFKAYPPRKSNTSNIIQFPPLGGLPNVETSAEPINNDIWNETATSVGSNGDFENIVDVMLSPVGPSAAPKIDTAKWSGYSSQWILSDYPALVLPVDKVDVDKDGEKVIYKPRDEKDLYNWSLWERYGPEGYKDAPNSVQLIGRRYEDERVIQALEIV

Foldseek 3Di:
DPPVVDDQQDDLQLCPVVVVVCVVVVPDDFLQVVLVHRDPPDPVCSPPDPPPDDPPPPPLVPPQPPPVVQLVQAPDQDPVRHGHPGDFKDKFWQALDFPDDPRLNNDGVRPRVCVSNQWDKDKDFDDFQDCVVQVDDDDDDAPDPNSVSVVVVCVVQPSVNRPRGTTMMMITGGRPVNVSRVVVVVVD

pLDDT: mean 78.64, std 19.39, range [24.44, 96.75]

InterPro domains:
  IPR023631 Amidase signature domain [PF01425] (82-181)
  IPR036928 Amidase signature (AS) superfamily [G3DSA:3.90.1300.10] (60-188)
  IPR036928 Amidase signature (AS) superfamily [SSF75304] (87-184)